Protein AF-A0A1G1YP03-F1 (afdb_monomer_lite)

Organism: NCBI:txid1797544

Foldseek 3Di:
DDFQEPPVVQFDPVLLVVQQVQQVPWPAPKKKWFADSGRPPVQPAIEMEGEDCDPPDDDDPDPSYDYDYDYPVCLQDLVVVQGNNGIDIPDDHDHDHHDDDVVNLVVLLVVQLCCLQPPDPPRPVSLLSNQQSLCCLQPVDRHHNVRSVVVSVVAPDVVSVLVVCLVRLLVSCLVHPDLVRLVVPLVVLLVVLVVVCVDVSSVSSNSSSVSNNVCSVVVPD

Structure (mmCIF, N/CA/C/O backbone):
data_AF-A0A1G1YP03-F1
#
_entry.id   AF-A0A1G1YP03-F1
#
loop_
_atom_site.group_PDB
_atom_site.id
_atom_site.type_symbol
_atom_site.label_atom_id
_atom_site.label_alt_id
_atom_site.label_comp_id
_atom_site.label_asym_id
_atom_site.label_entity_id
_atom_site.label_seq_id
_atom_site.pdbx_PDB_ins_code
_atom_site.Cartn_x
_atom_site.Cartn_y
_atom_site.Cartn_z
_atom_site.occupancy
_atom_site.B_iso_or_equiv
_atom_site.auth_seq_id
_atom_site.auth_comp_id
_atom_site.auth_asym_id
_atom_site.auth_atom_id
_atom_site.pdbx_PDB_model_num
ATOM 1 N N . MET A 1 1 ? -19.021 10.410 18.053 1.00 82.12 1 MET A N 1
ATOM 2 C CA . MET A 1 1 ? -18.384 9.436 17.144 1.00 82.12 1 MET A CA 1
ATOM 3 C C . MET A 1 1 ? -18.562 9.929 15.727 1.00 82.12 1 MET A C 1
ATOM 5 O O . MET A 1 1 ? -19.576 10.567 15.468 1.00 82.12 1 MET A O 1
ATOM 9 N N . ILE A 1 2 ? -17.629 9.642 14.825 1.00 85.12 2 ILE A N 1
ATOM 10 C CA . ILE A 1 2 ? -17.790 9.938 13.399 1.00 85.12 2 ILE A CA 1
ATOM 11 C C . ILE A 1 2 ? -17.532 8.665 12.610 1.00 85.12 2 ILE A C 1
ATOM 13 O O . ILE A 1 2 ? -16.485 8.039 12.766 1.00 85.12 2 ILE A O 1
ATOM 17 N N . ILE A 1 3 ? -18.490 8.284 11.771 1.00 83.69 3 ILE A N 1
ATOM 18 C CA . ILE A 1 3 ? -18.353 7.152 10.860 1.00 83.69 3 ILE A CA 1
ATOM 19 C C . ILE A 1 3 ? -17.982 7.722 9.496 1.00 83.69 3 ILE A C 1
ATOM 21 O O . ILE A 1 3 ? -18.801 8.340 8.820 1.00 83.69 3 ILE A O 1
ATOM 25 N N . TYR A 1 4 ? -16.729 7.523 9.108 1.00 78.56 4 TYR A N 1
ATOM 26 C CA . TYR A 1 4 ? -16.259 7.777 7.756 1.00 78.56 4 TYR A CA 1
ATOM 27 C C . TYR A 1 4 ? -16.412 6.466 7.006 1.00 78.56 4 TYR A C 1
ATOM 29 O O . TYR A 1 4 ? -15.546 5.612 7.132 1.00 78.56 4 TYR A O 1
ATOM 37 N N . ASN A 1 5 ? -17.538 6.226 6.335 1.00 75.19 5 ASN A N 1
ATOM 38 C CA . ASN A 1 5 ? -17.677 5.011 5.537 1.00 75.19 5 ASN A CA 1
ATOM 39 C C . ASN A 1 5 ? -18.659 5.196 4.366 1.00 75.19 5 ASN A C 1
ATOM 41 O O . ASN A 1 5 ? -19.864 5.307 4.611 1.00 75.19 5 ASN A O 1
ATOM 45 N N . PRO A 1 6 ? -18.196 5.155 3.103 1.00 70.19 6 PRO A N 1
ATOM 46 C CA . PRO A 1 6 ? -19.079 5.122 1.937 1.00 70.19 6 PRO A CA 1
ATOM 47 C C . PRO A 1 6 ? -19.900 3.820 1.838 1.00 70.19 6 PRO A C 1
ATOM 49 O O . PRO A 1 6 ? -20.872 3.757 1.092 1.00 70.19 6 PRO A O 1
ATOM 52 N N . HIS A 1 7 ? -19.544 2.788 2.605 1.00 77.50 7 HIS A N 1
ATOM 53 C CA . HIS A 1 7 ? -20.135 1.449 2.609 1.00 77.50 7 HIS A CA 1
ATOM 54 C C . HIS A 1 7 ? -20.839 1.109 3.934 1.00 77.50 7 HIS A C 1
ATOM 56 O O . HIS A 1 7 ? -20.774 -0.028 4.402 1.00 77.50 7 HIS A O 1
ATOM 62 N N . ASN A 1 8 ? -21.506 2.083 4.565 1.00 71.56 8 ASN A N 1
ATOM 63 C CA . ASN A 1 8 ? -22.096 1.930 5.904 1.00 71.56 8 ASN A CA 1
ATOM 64 C C . ASN A 1 8 ? -23.038 0.710 6.046 1.00 71.56 8 ASN A C 1
ATOM 66 O O . ASN A 1 8 ? -23.103 0.101 7.107 1.00 71.56 8 ASN A O 1
ATOM 70 N N . GLN A 1 9 ? -23.713 0.303 4.966 1.00 75.44 9 GLN A N 1
ATOM 71 C CA . GLN A 1 9 ? -24.607 -0.866 4.946 1.00 75.44 9 GLN A CA 1
ATOM 72 C C . GLN A 1 9 ? -23.891 -2.214 5.156 1.00 75.44 9 GLN A C 1
ATOM 74 O O . GLN A 1 9 ? -24.534 -3.196 5.503 1.00 75.44 9 GLN A O 1
ATOM 79 N N . ILE A 1 10 ? -22.573 -2.271 4.939 1.00 81.06 10 ILE A N 1
ATOM 80 C CA . ILE A 1 10 ? -21.764 -3.500 5.024 1.00 81.06 10 ILE A CA 1
ATOM 81 C C . ILE A 1 10 ? -21.131 -3.650 6.422 1.00 81.06 10 ILE A C 1
ATOM 83 O O . ILE A 1 10 ? -20.547 -4.683 6.744 1.00 81.06 10 ILE A O 1
ATOM 87 N N . LEU A 1 11 ? -21.228 -2.622 7.273 1.00 84.62 11 LEU A N 1
ATOM 88 C CA . LEU A 1 11 ? -20.686 -2.679 8.627 1.00 84.62 11 LEU A CA 1
ATOM 89 C C . LEU A 1 11 ? -21.514 -3.590 9.531 1.00 84.62 11 LEU A C 1
ATOM 91 O O . LEU A 1 11 ? -22.738 -3.474 9.606 1.00 84.62 11 LEU A O 1
ATOM 95 N N . ILE A 1 12 ? -20.814 -4.428 10.295 1.00 88.44 12 ILE A N 1
ATOM 96 C CA . ILE A 1 12 ? -21.420 -5.252 11.342 1.00 88.44 12 ILE A CA 1
ATOM 97 C C . ILE A 1 12 ? -21.824 -4.324 12.497 1.00 88.44 12 ILE A C 1
ATOM 99 O O . ILE A 1 12 ? -20.972 -3.688 13.123 1.00 88.44 12 ILE A O 1
ATOM 103 N N . GLN A 1 13 ? -23.122 -4.217 12.781 1.00 88.56 13 GLN A N 1
ATOM 104 C CA . GLN A 1 13 ? -23.670 -3.203 13.695 1.00 88.56 13 GLN A CA 1
ATOM 105 C C . GLN A 1 13 ? -23.143 -3.347 15.129 1.00 88.56 13 GLN A C 1
ATOM 107 O O . GLN A 1 13 ? -22.836 -2.359 15.799 1.00 88.56 13 GLN A O 1
ATOM 112 N N . GLU A 1 14 ? -22.951 -4.579 15.596 1.00 90.88 14 GLU A N 1
ATOM 113 C CA . GLU A 1 14 ? -22.358 -4.877 16.898 1.00 90.88 14 GLU A CA 1
ATOM 114 C C . GLU A 1 14 ? -20.909 -4.377 16.979 1.00 90.88 14 GLU A C 1
ATOM 116 O O . GLU A 1 14 ? -20.473 -3.89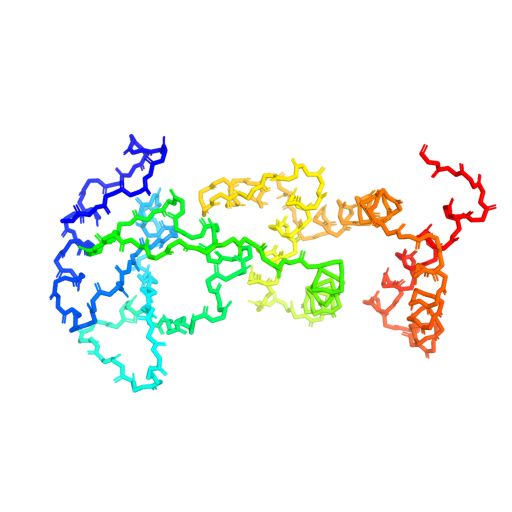5 18.028 1.00 90.88 14 GLU A O 1
ATOM 121 N N . ARG A 1 15 ? -20.163 -4.438 15.866 1.00 90.94 15 ARG A N 1
ATOM 122 C CA . ARG A 1 15 ? -18.774 -3.960 15.785 1.00 90.94 15 ARG A CA 1
ATOM 123 C C . ARG A 1 15 ? -18.686 -2.446 15.845 1.00 90.94 15 ARG A C 1
ATOM 125 O O . ARG A 1 15 ? -17.707 -1.943 16.389 1.00 90.94 15 ARG A O 1
ATOM 132 N N . ILE A 1 16 ? -19.706 -1.733 15.363 1.00 90.50 16 ILE A N 1
ATOM 133 C CA . ILE A 1 16 ? -19.792 -0.278 15.520 1.00 90.50 16 ILE A CA 1
ATOM 134 C C . ILE A 1 16 ? -19.811 0.050 17.010 1.00 90.50 16 ILE A C 1
ATOM 136 O O . ILE A 1 16 ? -18.876 0.679 17.492 1.00 90.50 16 ILE A O 1
ATOM 140 N N . LYS A 1 17 ? -20.780 -0.481 17.767 1.00 90.81 17 LYS A N 1
ATOM 141 C CA . LYS A 1 17 ? -20.892 -0.244 19.220 1.00 90.81 17 LYS A CA 1
ATOM 142 C C . LYS A 1 17 ? -19.622 -0.642 19.986 1.00 90.81 17 LYS A C 1
ATOM 144 O O . LYS A 1 17 ? -19.196 0.067 20.895 1.00 90.81 17 LYS A O 1
ATOM 149 N N . GLN A 1 18 ? -18.987 -1.754 19.605 1.00 92.12 18 GLN A N 1
ATOM 150 C CA . GLN A 1 18 ? -17.700 -2.166 20.182 1.00 92.12 18 GLN A CA 1
ATOM 151 C C . GLN A 1 18 ? -16.589 -1.149 19.891 1.00 92.12 18 GLN A C 1
ATOM 153 O O . GLN A 1 18 ? -15.863 -0.763 20.805 1.00 92.12 18 GLN A O 1
ATOM 158 N N . ALA A 1 19 ? -16.462 -0.696 18.641 1.00 92.69 19 ALA A N 1
ATOM 159 C CA . ALA A 1 19 ? -15.484 0.314 18.252 1.00 92.69 19 ALA A CA 1
ATOM 160 C C . ALA A 1 19 ? -15.707 1.627 19.010 1.00 92.69 19 ALA A C 1
ATOM 162 O O . ALA A 1 19 ? -14.751 2.224 19.498 1.00 92.69 19 ALA A O 1
ATOM 163 N N . GLU A 1 20 ? -16.966 2.037 19.171 1.00 92.06 20 GLU A N 1
ATOM 164 C CA . GLU A 1 20 ? -17.335 3.223 19.935 1.00 92.06 20 GLU A CA 1
ATOM 165 C C . GLU A 1 20 ? -16.835 3.160 21.381 1.00 92.06 20 GLU A C 1
ATOM 167 O O . GLU A 1 20 ? -16.171 4.087 21.853 1.00 92.06 20 GLU A O 1
ATOM 172 N N . HIS A 1 21 ? -17.098 2.042 22.058 1.00 91.81 21 HIS A N 1
ATOM 173 C CA . HIS A 1 21 ? -16.670 1.827 23.435 1.00 91.81 21 HIS A CA 1
ATOM 174 C C . HIS A 1 21 ? -15.140 1.814 23.571 1.00 91.81 21 HIS A C 1
ATOM 176 O O . HIS A 1 21 ? -14.585 2.467 24.454 1.00 91.81 21 HIS A O 1
ATOM 182 N N . ILE A 1 22 ? -14.439 1.125 22.666 1.00 92.31 22 ILE A N 1
ATOM 183 C CA . ILE A 1 22 ? -12.971 1.044 22.676 1.00 92.31 22 ILE A CA 1
ATOM 184 C C . ILE A 1 22 ? -12.343 2.427 22.452 1.00 92.31 22 ILE A C 1
ATOM 186 O O . ILE A 1 22 ? -11.415 2.815 23.161 1.00 92.31 22 ILE A O 1
ATOM 190 N N . LEU A 1 23 ? -12.855 3.209 21.498 1.00 93.69 23 LEU A N 1
ATOM 191 C CA . LEU A 1 23 ? -12.319 4.538 21.187 1.00 93.69 23 LEU A CA 1
ATOM 192 C C . LEU A 1 23 ? -12.488 5.532 22.344 1.00 93.69 23 LEU A C 1
ATOM 194 O O . LEU A 1 23 ? -11.650 6.421 22.518 1.00 93.69 23 LEU A O 1
ATOM 198 N N . GLN A 1 24 ? -13.533 5.381 23.160 1.00 91.69 24 GLN A N 1
ATOM 199 C CA . GLN A 1 24 ? -13.740 6.209 24.352 1.00 91.69 24 GLN A CA 1
ATOM 200 C C . GLN A 1 24 ? -12.680 5.966 25.435 1.00 91.69 24 GLN A C 1
ATOM 202 O O . GLN A 1 24 ? -12.310 6.913 26.127 1.00 91.69 24 GLN A O 1
ATOM 207 N N . GLN A 1 25 ? -12.137 4.748 25.536 1.00 90.31 25 GLN A N 1
ATOM 208 C CA . GLN A 1 25 ? -11.092 4.393 26.507 1.00 90.31 25 GLN A CA 1
ATOM 209 C C . GLN A 1 25 ? -9.720 4.997 26.164 1.00 90.31 25 GLN A C 1
ATOM 211 O O . GLN A 1 25 ? -8.827 5.053 27.008 1.00 90.31 25 GLN A O 1
ATOM 216 N N . ILE A 1 26 ? -9.527 5.458 24.926 1.00 90.75 26 ILE A N 1
ATOM 217 C CA . ILE A 1 26 ? -8.241 5.976 24.459 1.00 90.75 26 ILE A CA 1
ATOM 218 C C . ILE A 1 26 ? -8.105 7.454 24.835 1.00 90.75 26 ILE A C 1
ATOM 220 O O . ILE A 1 26 ? -8.929 8.259 24.397 1.00 90.75 26 ILE A O 1
ATOM 224 N N . PRO A 1 27 ? -7.044 7.873 25.549 1.00 89.44 27 PRO A N 1
ATOM 225 C CA . PRO A 1 27 ? -6.871 9.270 25.962 1.00 89.44 27 PRO A CA 1
ATOM 226 C C . PRO A 1 27 ? -6.522 10.213 24.798 1.00 89.44 27 PRO A C 1
ATOM 228 O O . PRO A 1 27 ? -6.620 11.431 24.928 1.00 89.44 27 PRO A O 1
ATOM 231 N N . ALA A 1 28 ? -6.132 9.678 23.639 1.00 91.25 28 ALA A N 1
ATOM 232 C CA . ALA A 1 28 ? -5.803 10.481 22.469 1.00 91.25 28 ALA A CA 1
ATOM 233 C C . ALA A 1 28 ? -7.031 11.198 21.880 1.00 91.25 28 ALA A C 1
ATOM 235 O O . ALA A 1 28 ? -8.156 10.685 21.879 1.00 91.25 28 ALA A O 1
ATOM 236 N N . LYS A 1 29 ? -6.792 12.401 21.338 1.00 91.19 29 LYS A N 1
ATOM 237 C CA . LYS A 1 29 ? -7.819 13.201 20.656 1.00 91.19 29 LYS A CA 1
ATOM 238 C C . LYS A 1 29 ? -8.217 12.581 19.319 1.00 91.19 29 LYS A C 1
ATOM 240 O O . LYS A 1 29 ? -9.404 12.491 19.022 1.00 91.19 29 LYS A O 1
ATOM 245 N N . TYR A 1 30 ? -7.231 12.185 18.521 1.00 94.38 30 TYR A N 1
ATOM 246 C CA . TYR A 1 30 ? -7.434 11.651 17.181 1.00 94.38 30 TYR A CA 1
ATOM 247 C C . TYR A 1 30 ? -7.057 10.173 17.169 1.00 94.38 30 TYR A C 1
ATOM 249 O O . TYR A 1 30 ? -5.879 9.819 17.137 1.00 94.38 30 TYR A O 1
ATOM 257 N N . CYS A 1 31 ? -8.070 9.319 17.218 1.00 95.25 31 CYS A N 1
ATOM 258 C CA . CYS A 1 31 ? -7.922 7.886 17.049 1.00 95.25 31 CYS A CA 1
ATOM 259 C C . CYS A 1 31 ? -9.112 7.317 16.280 1.00 95.25 31 CYS A C 1
ATOM 261 O O . CYS A 1 31 ? -10.214 7.882 16.304 1.00 95.25 31 CYS A O 1
ATOM 263 N N . PHE A 1 32 ? -8.869 6.222 15.571 1.00 96.19 32 PHE A N 1
ATOM 264 C CA . PHE A 1 32 ? -9.873 5.565 14.749 1.00 96.19 32 PHE A CA 1
ATOM 265 C C . PHE A 1 32 ? -9.583 4.071 14.590 1.00 96.19 32 PHE A C 1
ATOM 267 O O . PHE A 1 32 ? -8.443 3.627 14.728 1.00 96.19 32 PHE A O 1
ATOM 274 N N . ILE A 1 33 ? -10.636 3.311 14.297 1.00 94.62 33 ILE A N 1
ATOM 275 C CA . ILE A 1 33 ? -10.603 1.879 13.983 1.00 94.62 33 ILE A CA 1
ATOM 276 C C . ILE A 1 33 ? -10.982 1.701 12.518 1.00 94.62 33 ILE A C 1
ATOM 278 O O . ILE A 1 33 ? -11.921 2.331 12.030 1.00 94.62 33 ILE A O 1
ATOM 282 N N . THR A 1 34 ? -10.268 0.831 11.814 1.00 91.19 34 THR A N 1
ATOM 283 C CA . THR A 1 34 ? -10.506 0.505 10.401 1.00 91.19 34 THR A CA 1
ATOM 284 C C . THR A 1 34 ? -10.149 -0.960 10.135 1.00 91.19 34 THR A C 1
ATOM 286 O O . THR A 1 34 ? -9.775 -1.696 11.046 1.00 91.19 34 THR A O 1
ATOM 289 N N . GLY A 1 35 ? -10.255 -1.396 8.881 1.00 85.19 35 GLY A N 1
ATOM 290 C CA . GLY A 1 35 ? -9.857 -2.733 8.463 1.00 85.19 35 GLY A CA 1
ATOM 291 C C . GLY A 1 35 ? -10.934 -3.791 8.692 1.00 85.19 35 GLY A C 1
ATOM 292 O O . GLY A 1 35 ? -12.095 -3.489 8.970 1.00 85.19 35 GLY A O 1
ATOM 293 N N . SER A 1 36 ? -10.545 -5.054 8.496 1.00 85.56 36 SER A N 1
ATOM 294 C CA . SER A 1 36 ? -11.481 -6.180 8.353 1.00 85.56 36 SER A CA 1
ATOM 295 C C . SER A 1 36 ? -12.347 -6.462 9.569 1.00 85.56 36 SER A C 1
ATOM 297 O O . SER A 1 36 ? -13.433 -7.004 9.392 1.00 85.56 36 SER A O 1
ATOM 299 N N . PHE A 1 37 ? -11.935 -6.016 10.753 1.00 90.44 37 PHE A N 1
ATOM 300 C CA . PHE A 1 37 ? -12.755 -6.033 11.961 1.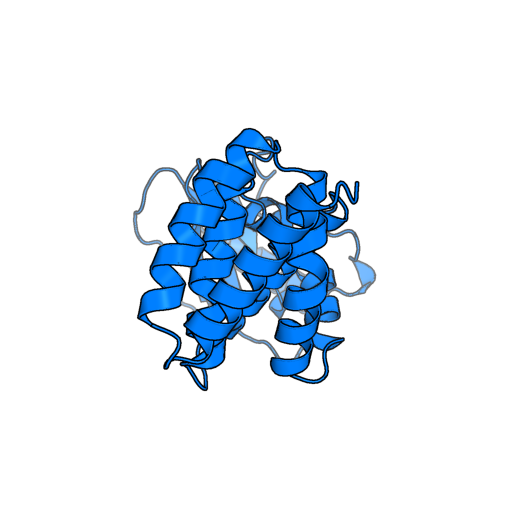00 90.44 37 PHE A CA 1
ATOM 301 C C . PHE A 1 37 ? -14.167 -5.466 11.752 1.00 90.44 37 PHE A C 1
ATOM 303 O O . PHE A 1 37 ? -15.139 -5.988 12.291 1.00 90.44 37 PHE A O 1
ATOM 310 N N . LEU A 1 38 ? -14.284 -4.400 10.957 1.00 88.94 38 LEU A N 1
ATOM 311 C CA . LEU A 1 38 ? -15.540 -3.679 10.773 1.00 88.94 38 LEU A CA 1
ATOM 312 C C . LEU A 1 38 ? -16.520 -4.378 9.813 1.00 88.94 38 LEU A C 1
ATOM 314 O O . LEU A 1 38 ? -17.721 -4.129 9.890 1.00 88.94 38 LEU A O 1
ATOM 318 N N . TYR A 1 39 ? -16.022 -5.230 8.910 1.00 87.12 39 TYR A N 1
ATOM 319 C CA . TYR A 1 39 ? -16.799 -5.765 7.780 1.00 87.12 39 TYR A CA 1
ATOM 320 C C . TYR A 1 39 ? -16.714 -7.290 7.600 1.00 87.12 39 TYR A C 1
ATOM 322 O O . TYR A 1 39 ? -17.340 -7.832 6.692 1.00 87.12 39 TYR A O 1
ATOM 330 N N . LYS A 1 40 ? -15.930 -8.015 8.410 1.00 86.12 40 LYS A N 1
ATOM 331 C CA . LYS A 1 40 ? -15.781 -9.476 8.301 1.00 86.12 40 LYS A CA 1
ATOM 332 C C . LYS A 1 40 ? -15.809 -10.157 9.663 1.00 86.12 40 LYS A C 1
ATOM 334 O O . LYS A 1 40 ? -14.879 -10.014 10.449 1.00 86.12 40 LYS A O 1
ATOM 339 N N . GLU A 1 41 ? -16.785 -11.041 9.850 1.00 85.81 41 GLU A N 1
ATOM 340 C CA . GLU A 1 41 ? -16.988 -11.800 11.095 1.00 85.81 41 GLU A CA 1
ATOM 341 C C . GLU A 1 41 ? -15.768 -12.609 11.552 1.00 85.81 41 GLU A C 1
ATOM 343 O O . GLU A 1 41 ? -15.487 -12.728 12.747 1.00 85.81 41 GLU A O 1
ATOM 348 N N . LYS A 1 42 ? -15.005 -13.152 10.594 1.00 89.00 42 LYS A N 1
ATOM 349 C CA . LYS A 1 42 ? -13.848 -14.002 10.896 1.00 89.00 42 LYS A CA 1
ATOM 350 C C . LYS A 1 42 ? -12.678 -13.253 11.544 1.00 89.00 42 LYS A C 1
ATOM 352 O O . LYS A 1 42 ? -11.876 -13.887 12.223 1.00 89.00 42 LYS A O 1
ATOM 357 N N . TYR A 1 43 ? -12.560 -11.939 11.338 1.00 85.19 43 TYR A N 1
ATOM 358 C CA . TYR A 1 43 ? -11.454 -11.150 11.881 1.00 85.19 43 TYR A CA 1
ATOM 359 C C . TYR A 1 43 ? -11.861 -10.536 13.217 1.00 85.19 43 TYR A C 1
ATOM 361 O O . TYR A 1 43 ? -12.802 -9.749 13.301 1.00 85.19 43 TYR A O 1
ATOM 369 N N . LYS A 1 44 ? -11.155 -10.931 14.277 1.00 87.38 44 LYS A N 1
ATOM 370 C CA . LYS A 1 44 ? -11.437 -10.493 15.651 1.00 87.38 44 LYS A CA 1
ATOM 371 C C . LYS A 1 44 ? -10.414 -9.492 16.183 1.00 87.38 44 LYS A C 1
ATOM 373 O O . LYS A 1 44 ? -10.708 -8.866 17.200 1.00 87.38 44 LYS A O 1
ATOM 378 N N . ASP A 1 45 ? -9.269 -9.368 15.518 1.00 89.75 45 ASP A N 1
ATOM 379 C CA . ASP A 1 45 ? -8.230 -8.397 15.849 1.00 89.75 45 ASP A CA 1
ATOM 380 C C . ASP A 1 45 ? -8.691 -6.989 15.479 1.00 89.75 45 ASP A C 1
ATOM 382 O O . ASP A 1 45 ? -9.406 -6.797 14.495 1.00 89.75 45 ASP A O 1
ATOM 386 N N . ILE A 1 46 ? -8.313 -6.015 16.299 1.00 91.38 46 ILE A N 1
ATOM 387 C CA . ILE A 1 46 ? -8.781 -4.635 16.238 1.00 91.38 46 ILE A CA 1
ATOM 388 C C . ILE A 1 46 ? -7.568 -3.739 16.046 1.00 91.38 46 ILE A C 1
ATOM 390 O O . ILE A 1 46 ? -6.813 -3.497 16.987 1.00 91.38 46 ILE A O 1
ATOM 394 N N . ASP A 1 47 ? -7.410 -3.218 14.836 1.00 91.75 47 A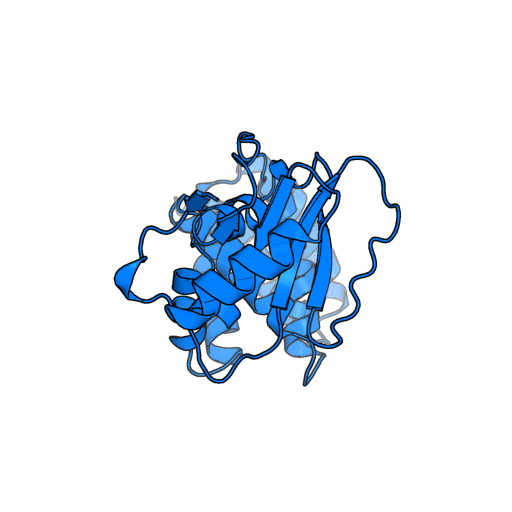SP A N 1
ATOM 395 C CA . ASP A 1 47 ? -6.354 -2.261 14.535 1.00 91.75 47 ASP A CA 1
ATOM 396 C C . ASP A 1 47 ? -6.831 -0.843 14.860 1.00 91.75 47 ASP A C 1
ATOM 398 O O . ASP A 1 47 ? -7.774 -0.313 14.259 1.00 91.75 47 ASP A O 1
ATOM 402 N N . ILE A 1 48 ? -6.165 -0.229 15.831 1.00 94.25 48 ILE A N 1
ATOM 403 C CA . ILE A 1 48 ? -6.409 1.135 16.279 1.00 94.25 48 ILE A CA 1
ATOM 404 C C . ILE A 1 48 ? -5.268 2.014 15.801 1.00 94.25 48 ILE A C 1
ATOM 406 O O . ILE A 1 48 ? -4.101 1.769 16.101 1.00 94.25 48 ILE A O 1
ATOM 410 N N . PHE A 1 49 ? -5.618 3.100 15.130 1.00 95.25 49 PHE A N 1
ATOM 411 C CA . PHE A 1 49 ? -4.667 4.100 14.678 1.00 95.25 49 PHE A CA 1
ATOM 412 C C . PHE A 1 49 ? -4.803 5.352 15.531 1.00 95.25 49 PHE A C 1
ATOM 414 O O . PHE A 1 49 ? -5.906 5.869 15.717 1.00 95.25 49 PHE A O 1
ATOM 421 N N . ILE A 1 50 ? -3.683 5.838 16.060 1.00 95.19 50 ILE A N 1
ATOM 422 C CA . ILE A 1 50 ? -3.627 7.015 16.928 1.00 95.19 50 ILE A CA 1
ATOM 423 C C . ILE A 1 50 ? -2.718 8.054 16.289 1.00 95.19 50 ILE A C 1
ATOM 425 O O . ILE A 1 50 ? -1.539 7.796 16.085 1.00 95.19 50 ILE A O 1
ATOM 429 N N . ILE A 1 51 ? -3.247 9.245 16.019 1.00 94.69 51 ILE A N 1
ATOM 430 C CA . ILE A 1 51 ? -2.466 10.340 15.438 1.00 94.69 51 ILE A CA 1
ATOM 431 C C . ILE A 1 51 ? -1.880 11.169 16.575 1.00 94.69 51 ILE A C 1
ATOM 433 O O . ILE A 1 51 ? -2.609 11.816 17.336 1.00 94.69 51 ILE A O 1
ATOM 437 N N . SER A 1 52 ? -0.557 11.150 16.702 1.00 91.94 52 SER A N 1
ATOM 438 C CA . SER A 1 52 ? 0.143 11.758 17.831 1.00 91.94 52 SER A CA 1
ATOM 439 C C . SER A 1 52 ? 1.540 12.236 17.438 1.00 91.94 52 SER A C 1
ATOM 441 O O . SER A 1 52 ? 2.229 11.616 16.639 1.00 91.94 52 SER A O 1
ATOM 443 N N . ARG A 1 53 ? 1.994 13.343 18.047 1.00 86.94 53 ARG A N 1
ATOM 444 C CA . ARG A 1 53 ? 3.412 13.758 17.981 1.00 86.94 53 ARG A CA 1
ATOM 445 C C . ARG A 1 53 ? 4.289 12.940 18.923 1.00 86.94 53 ARG A C 1
ATOM 447 O O . ARG A 1 53 ? 5.492 12.836 18.722 1.00 86.94 53 ARG A O 1
ATOM 454 N N . THR A 1 54 ? 3.693 12.421 19.992 1.00 83.94 54 THR A N 1
ATOM 455 C CA . THR A 1 54 ? 4.392 11.642 21.012 1.00 83.94 54 THR A CA 1
ATOM 456 C C . THR A 1 54 ? 4.374 10.174 20.612 1.00 83.94 54 THR A C 1
ATOM 458 O O . THR A 1 54 ? 3.323 9.664 20.220 1.00 83.94 54 THR A O 1
ATOM 461 N N . LYS A 1 55 ? 5.509 9.499 20.793 1.00 79.62 55 LYS A N 1
ATOM 462 C CA . LYS A 1 55 ? 5.633 8.042 20.665 1.00 79.62 55 LYS A CA 1
ATOM 463 C C . LYS A 1 55 ? 5.396 7.317 21.995 1.00 79.62 55 LYS A C 1
ATOM 465 O O . LYS A 1 55 ? 5.849 6.191 22.158 1.00 79.62 55 LYS A O 1
ATOM 470 N N . LYS A 1 56 ? 4.749 7.971 22.975 1.00 82.88 56 LYS A N 1
ATOM 471 C CA . LYS A 1 56 ? 4.414 7.312 24.242 1.00 82.88 56 LYS A CA 1
ATOM 472 C C . LYS A 1 56 ? 3.502 6.128 23.951 1.00 82.88 56 LYS A C 1
ATOM 474 O O . LYS A 1 56 ? 2.494 6.279 23.262 1.00 82.88 56 LYS A O 1
ATOM 479 N N . GLU A 1 57 ? 3.875 4.974 24.486 1.00 81.81 57 GLU A N 1
ATOM 480 C CA . GLU A 1 57 ? 3.092 3.754 24.367 1.00 81.81 57 GLU A CA 1
ATOM 481 C C . GLU A 1 57 ? 1.731 3.953 25.049 1.00 81.81 57 GLU A C 1
ATOM 483 O O . GLU A 1 57 ? 1.651 4.408 26.192 1.00 81.81 57 GLU A O 1
ATOM 488 N N . ILE A 1 58 ? 0.655 3.638 24.332 1.00 85.56 58 ILE A N 1
ATOM 489 C CA . ILE A 1 58 ? -0.705 3.629 24.868 1.00 85.56 58 ILE A CA 1
ATOM 490 C C . ILE A 1 58 ? -1.078 2.164 25.035 1.00 85.56 58 ILE A C 1
ATOM 492 O O . ILE A 1 58 ? -1.026 1.410 24.069 1.00 85.56 58 ILE A O 1
ATOM 496 N N . LYS A 1 59 ? -1.439 1.763 26.254 1.00 79.94 59 LYS A N 1
ATOM 497 C CA . LYS A 1 59 ? -1.854 0.391 26.561 1.00 79.94 59 LYS A CA 1
ATOM 498 C C . LYS A 1 59 ? -3.358 0.340 26.778 1.00 79.94 59 LYS A C 1
ATOM 500 O O . LYS A 1 59 ? -3.921 1.201 27.449 1.00 79.94 59 LYS A O 1
ATOM 505 N N . ILE A 1 60 ? -3.989 -0.681 26.211 1.00 83.44 60 ILE A N 1
ATOM 506 C CA . ILE A 1 60 ? -5.394 -1.021 26.434 1.00 83.44 60 ILE A CA 1
ATOM 507 C C . ILE A 1 60 ? -5.417 -2.459 26.936 1.00 83.44 60 ILE A C 1
ATOM 509 O O . ILE A 1 60 ? -4.738 -3.318 26.376 1.00 83.44 60 ILE A O 1
ATOM 513 N N . ASN A 1 61 ? -6.212 -2.733 27.969 1.00 81.00 61 ASN A N 1
ATOM 514 C CA . ASN A 1 61 ? -6.395 -4.084 28.502 1.00 81.00 61 ASN A CA 1
ATOM 515 C C . ASN A 1 61 ? -7.322 -4.913 27.596 1.00 81.00 61 ASN A C 1
ATOM 517 O O . ASN A 1 61 ? -8.398 -5.342 28.003 1.00 81.00 61 ASN A O 1
ATOM 521 N N . ASN A 1 62 ? -6.919 -5.114 26.340 1.00 84.31 62 ASN A N 1
ATOM 522 C CA . ASN A 1 62 ? -7.594 -5.991 25.393 1.00 84.31 62 ASN A CA 1
ATOM 523 C C . ASN A 1 62 ? -6.552 -6.664 24.481 1.00 84.31 62 ASN A C 1
ATOM 525 O O . ASN A 1 62 ? -5.954 -5.980 23.652 1.00 84.31 62 ASN A O 1
ATOM 529 N N . PRO A 1 63 ? -6.349 -7.991 24.580 1.00 84.50 63 PRO A N 1
ATOM 530 C CA . PRO A 1 63 ? -5.300 -8.692 23.835 1.00 84.50 63 PRO A CA 1
ATOM 531 C C . PRO A 1 63 ? -5.542 -8.744 22.321 1.00 84.50 63 PRO A C 1
ATOM 533 O O . PRO A 1 63 ? -4.639 -9.100 21.576 1.00 84.50 63 PRO A O 1
ATOM 536 N N . LYS A 1 64 ? -6.752 -8.412 21.857 1.00 88.56 64 LYS A N 1
ATOM 537 C CA . LYS A 1 64 ? -7.087 -8.359 20.426 1.00 88.56 64 LYS A CA 1
ATOM 538 C C . LYS A 1 64 ? -6.787 -7.000 19.802 1.00 88.56 64 LYS A C 1
ATOM 540 O O . LYS A 1 64 ? -6.993 -6.830 18.608 1.00 88.56 64 LYS A O 1
ATOM 545 N N . VAL A 1 65 ? -6.396 -6.0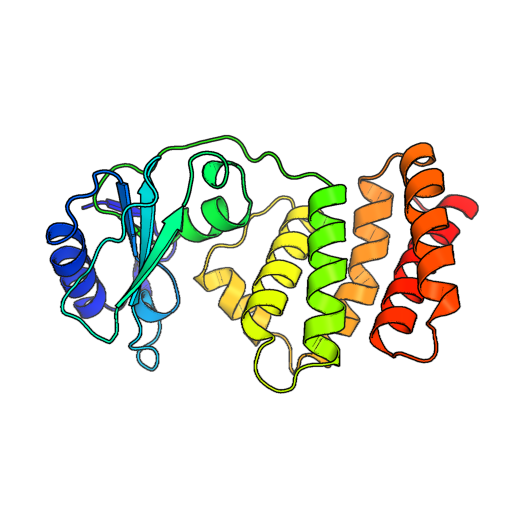12 20.604 1.00 90.44 65 VAL A N 1
ATOM 546 C CA . VAL A 1 65 ? -6.184 -4.644 20.142 1.00 90.44 65 VAL A CA 1
ATOM 547 C C . VAL A 1 65 ? -4.717 -4.431 19.792 1.00 90.44 65 VAL A C 1
ATOM 549 O O . VAL A 1 65 ? -3.847 -4.531 20.654 1.00 90.44 65 VAL A O 1
ATOM 552 N N . ASN A 1 66 ? -4.470 -4.044 18.544 1.00 91.00 66 ASN A N 1
ATOM 553 C CA . ASN A 1 66 ? -3.170 -3.592 18.069 1.00 91.00 66 ASN A CA 1
ATOM 554 C C . ASN A 1 66 ? -3.208 -2.075 17.894 1.00 91.00 66 ASN A C 1
ATOM 556 O O . ASN A 1 66 ? -4.087 -1.543 17.217 1.00 91.00 66 ASN A O 1
ATOM 560 N N . ILE A 1 67 ? -2.254 -1.365 18.493 1.00 91.31 67 ILE A N 1
ATOM 561 C CA . ILE A 1 67 ? -2.180 0.095 18.403 1.00 91.31 67 ILE A CA 1
ATOM 562 C C . ILE A 1 67 ? -1.029 0.483 17.485 1.00 91.31 67 ILE A C 1
ATOM 564 O O . ILE A 1 67 ? 0.128 0.173 17.748 1.00 91.31 67 ILE A O 1
ATOM 568 N N . THR A 1 68 ? -1.356 1.221 16.430 1.00 92.81 68 THR A N 1
ATOM 569 C CA . THR A 1 68 ? -0.389 1.870 15.547 1.00 92.81 68 THR A CA 1
ATOM 570 C C . THR A 1 68 ? -0.427 3.373 15.788 1.00 92.81 68 THR A C 1
ATOM 572 O O . THR A 1 68 ? -1.470 4.014 15.647 1.00 92.81 68 THR A O 1
ATOM 575 N N . ILE A 1 69 ? 0.716 3.955 16.148 1.00 93.56 69 ILE A N 1
ATOM 576 C CA . ILE A 1 69 ? 0.855 5.409 16.267 1.00 93.56 69 ILE A CA 1
ATOM 577 C C . ILE A 1 69 ? 1.273 5.956 14.904 1.00 93.56 69 ILE A C 1
ATOM 579 O O . ILE A 1 69 ? 2.319 5.575 14.388 1.00 93.56 69 ILE A O 1
ATOM 583 N N . LEU A 1 70 ? 0.452 6.845 14.351 1.00 93.69 70 LEU A N 1
ATOM 584 C CA . LEU A 1 70 ? 0.749 7.610 13.147 1.00 93.69 70 LEU A CA 1
ATOM 585 C C . LEU A 1 70 ? 1.311 8.969 13.549 1.00 93.69 70 LEU A C 1
ATOM 587 O O . LEU A 1 70 ? 0.713 9.692 14.360 1.00 93.69 70 LEU A O 1
ATOM 591 N N . ASP A 1 71 ? 2.450 9.320 12.972 1.00 91.94 71 ASP A N 1
ATOM 592 C CA . ASP A 1 71 ? 3.000 10.655 13.108 1.00 91.94 71 ASP A CA 1
ATOM 593 C C . ASP A 1 71 ? 2.278 11.651 12.176 1.00 91.94 71 ASP A C 1
ATOM 595 O O . ASP A 1 71 ? 1.357 11.325 11.423 1.00 91.94 71 ASP A O 1
ATOM 599 N N . PHE A 1 72 ? 2.641 12.930 12.266 1.00 89.12 72 PHE A N 1
ATOM 600 C CA . PHE A 1 72 ? 2.008 13.958 11.436 1.00 89.12 72 PHE A CA 1
ATOM 601 C C . PHE A 1 72 ? 2.461 13.924 9.970 1.00 89.12 72 PHE A C 1
ATOM 603 O O . PHE A 1 72 ? 1.763 14.483 9.122 1.00 89.12 72 PHE A O 1
ATOM 610 N N . ASN A 1 73 ? 3.600 13.300 9.672 1.00 90.31 73 ASN A N 1
ATOM 611 C CA . ASN A 1 73 ? 4.084 13.115 8.309 1.00 90.31 73 ASN A CA 1
ATOM 612 C C . ASN A 1 73 ? 3.328 11.974 7.618 1.00 90.31 73 ASN A C 1
ATOM 614 O O . ASN A 1 73 ? 3.017 12.097 6.434 1.00 90.31 73 ASN A O 1
ATOM 618 N N . ASP A 1 74 ? 2.921 10.942 8.362 1.00 92.88 74 ASP A N 1
ATOM 619 C CA . ASP A 1 74 ? 2.093 9.836 7.871 1.00 92.88 74 ASP A CA 1
ATOM 620 C C . ASP A 1 74 ? 0.756 10.316 7.302 1.00 92.88 74 ASP A C 1
ATOM 622 O O . ASP A 1 74 ? 0.193 9.676 6.412 1.00 92.88 74 ASP A O 1
ATOM 626 N N . LEU A 1 75 ? 0.265 11.480 7.740 1.00 94.88 75 LEU A N 1
ATOM 627 C CA . LEU A 1 75 ? -0.953 12.098 7.209 1.00 94.88 75 LEU A CA 1
ATOM 628 C C . LEU A 1 75 ? -0.850 12.451 5.719 1.00 94.88 75 LEU A C 1
ATOM 630 O O . LEU A 1 75 ? -1.872 12.649 5.074 1.00 94.88 75 LEU A O 1
ATOM 634 N N . HIS A 1 76 ? 0.362 12.540 5.170 1.00 95.19 76 HIS A N 1
ATOM 635 C CA . HIS A 1 76 ? 0.599 12.765 3.746 1.00 95.19 76 HIS A CA 1
ATOM 636 C C . HIS A 1 76 ? 0.649 11.464 2.918 1.00 95.19 76 HIS A C 1
ATOM 638 O O . HIS A 1 76 ? 0.764 11.533 1.689 1.00 95.19 76 HIS A O 1
ATOM 644 N N . SER A 1 77 ? 0.582 10.292 3.561 1.00 95.25 77 SER A N 1
ATOM 645 C CA . SER A 1 77 ? 0.749 8.980 2.923 1.00 95.25 77 SER A CA 1
ATOM 646 C C . SER A 1 77 ? -0.542 8.450 2.289 1.00 95.25 77 SER A C 1
ATOM 648 O O . SER A 1 77 ? -1.641 8.647 2.806 1.00 95.25 77 SER A O 1
ATOM 650 N N . ILE A 1 78 ? -0.422 7.670 1.207 1.00 96.19 78 ILE A N 1
ATOM 651 C CA . ILE A 1 78 ? -1.578 6.960 0.621 1.00 96.19 78 ILE A CA 1
ATOM 652 C C . ILE A 1 78 ? -2.212 6.012 1.647 1.00 96.19 78 ILE A C 1
ATOM 654 O O . ILE A 1 78 ? -3.429 5.843 1.660 1.00 96.19 78 ILE A O 1
ATOM 658 N N . PHE A 1 79 ? -1.403 5.424 2.532 1.00 94.19 79 PHE A N 1
ATOM 659 C CA . PHE A 1 79 ? -1.881 4.532 3.581 1.00 94.19 79 PHE A CA 1
ATOM 660 C C . PHE A 1 79 ? -2.869 5.232 4.518 1.00 94.19 79 PHE A C 1
ATOM 662 O O . PHE A 1 79 ? -3.995 4.764 4.663 1.00 94.19 79 PHE A O 1
ATOM 669 N N . TYR A 1 80 ? -2.514 6.393 5.077 1.00 95.06 80 TYR A N 1
ATOM 670 C CA . TYR A 1 80 ? -3.430 7.149 5.934 1.00 95.06 80 TYR A CA 1
ATOM 671 C C . TYR A 1 80 ? -4.723 7.529 5.200 1.00 95.06 80 TYR A C 1
ATOM 673 O O . TYR A 1 80 ? -5.825 7.339 5.720 1.00 95.06 80 TYR A O 1
ATOM 681 N N . HIS A 1 81 ? -4.600 8.015 3.965 1.00 95.31 81 HIS A N 1
ATOM 682 C CA . HIS A 1 81 ? -5.752 8.362 3.135 1.00 95.31 81 HIS A CA 1
ATOM 683 C C . HIS A 1 81 ? -6.641 7.155 2.795 1.00 95.31 81 HIS A C 1
ATOM 685 O O . HIS A 1 81 ? -7.845 7.317 2.634 1.00 95.31 81 HIS A O 1
ATOM 691 N N . SER A 1 82 ? -6.081 5.949 2.696 1.00 94.81 82 SER A N 1
ATOM 692 C CA . SER A 1 82 ? -6.848 4.712 2.519 1.00 94.81 82 SER A CA 1
ATOM 693 C C . SER A 1 82 ? -7.629 4.366 3.784 1.00 94.81 82 SER A C 1
ATOM 695 O O . SER A 1 82 ? -8.835 4.118 3.740 1.00 94.81 82 SER A O 1
ATOM 697 N N . LEU A 1 83 ? -6.952 4.391 4.932 1.00 93.25 83 LEU A N 1
ATOM 698 C CA . LEU A 1 83 ? -7.537 3.996 6.207 1.00 93.25 83 LEU A CA 1
ATOM 699 C C . LEU A 1 83 ? -8.651 4.946 6.670 1.00 93.25 83 LEU A C 1
ATOM 701 O O . LEU A 1 83 ? -9.686 4.495 7.154 1.00 93.25 83 LEU A O 1
ATOM 705 N N . SER A 1 84 ? -8.451 6.251 6.491 1.00 93.62 84 SER A N 1
ATOM 706 C CA . SER A 1 84 ? -9.380 7.306 6.927 1.00 93.62 84 SER A CA 1
ATOM 707 C C . SER A 1 84 ? -10.662 7.414 6.092 1.00 93.62 84 SER A C 1
ATOM 709 O O . SER A 1 84 ? -11.603 8.080 6.520 1.00 93.62 84 SER A O 1
ATOM 711 N N . LYS A 1 85 ? -10.732 6.757 4.926 1.00 91.62 85 LYS A N 1
ATOM 712 C CA . LYS A 1 85 ? -11.946 6.713 4.089 1.00 91.62 85 LYS A CA 1
ATOM 713 C C . LYS A 1 85 ? -13.040 5.805 4.647 1.00 91.62 85 LYS A C 1
ATOM 715 O O . LYS A 1 85 ? -14.214 6.112 4.469 1.00 91.62 85 LYS A O 1
ATOM 720 N N . SER A 1 86 ? -12.634 4.713 5.295 1.00 89.94 86 SER A N 1
ATOM 721 C CA . SER A 1 86 ? -13.518 3.660 5.806 1.00 89.94 86 SER A CA 1
ATOM 722 C C . SER A 1 86 ? -13.099 3.284 7.225 1.00 89.94 86 SER A C 1
ATOM 724 O O . SER A 1 86 ? -12.382 2.304 7.442 1.00 89.94 86 SER A O 1
ATOM 726 N N . CYS A 1 87 ? -13.500 4.108 8.194 1.00 93.38 87 CYS A N 1
ATOM 727 C CA . CYS A 1 87 ? -13.170 3.979 9.608 1.00 93.38 87 CYS A CA 1
ATOM 728 C C . CYS A 1 87 ? -14.261 4.531 10.540 1.00 93.38 87 CYS A C 1
ATOM 730 O O . CYS A 1 87 ? -15.073 5.379 10.166 1.00 93.38 87 CYS A O 1
ATOM 732 N N . ILE A 1 88 ? -14.211 4.098 11.798 1.00 94.25 88 ILE A N 1
ATOM 733 C CA . ILE A 1 88 ? -14.946 4.710 12.907 1.00 94.25 88 ILE A CA 1
ATOM 734 C C . ILE A 1 88 ? -13.942 5.523 13.711 1.00 94.25 88 ILE A C 1
ATOM 736 O O . ILE A 1 88 ? -12.949 4.981 14.194 1.00 94.25 88 ILE A O 1
ATOM 740 N N . ALA A 1 89 ? -14.183 6.822 13.837 1.00 95.69 89 ALA A N 1
ATOM 741 C CA . ALA A 1 89 ? -13.274 7.759 14.472 1.00 95.69 89 ALA A CA 1
ATOM 742 C C . ALA A 1 89 ? -13.892 8.397 15.716 1.00 95.69 89 ALA A C 1
ATOM 744 O O . ALA A 1 89 ? -15.084 8.717 15.770 1.00 95.69 89 ALA A O 1
ATOM 745 N N . LYS A 1 90 ? -13.038 8.654 16.710 1.00 95.06 90 LYS A N 1
ATOM 746 C CA . LYS A 1 90 ? -13.428 9.361 17.932 1.00 95.06 90 LYS A CA 1
ATOM 747 C C . LYS A 1 90 ? -13.820 10.814 17.649 1.00 95.06 90 LYS A C 1
ATOM 749 O O . LYS A 1 90 ? -14.806 11.302 18.192 1.00 95.06 90 LYS A O 1
ATOM 754 N N . ASN A 1 91 ? -13.052 11.482 16.790 1.00 94.06 91 ASN A N 1
ATOM 755 C CA . ASN A 1 91 ? -13.180 12.894 16.424 1.00 94.06 91 ASN A CA 1
ATOM 756 C C . ASN A 1 91 ? -12.935 13.092 14.926 1.00 94.06 91 ASN A C 1
ATOM 758 O O . ASN A 1 91 ? -12.501 12.165 14.241 1.00 94.06 91 ASN A O 1
ATOM 762 N N . ILE A 1 92 ? -13.153 14.324 14.445 1.00 94.12 92 ILE A N 1
ATOM 763 C CA . ILE A 1 92 ? -12.816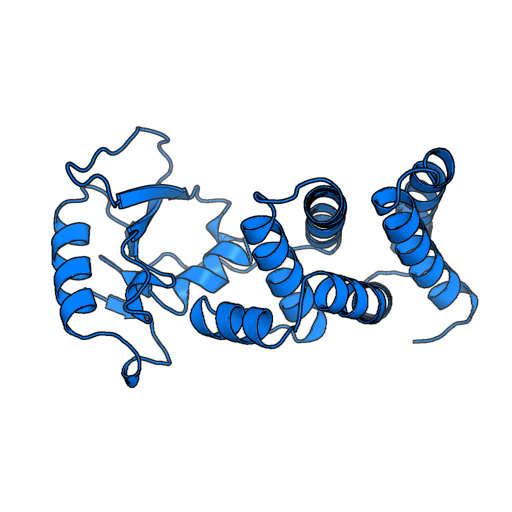 14.698 13.070 1.00 94.12 92 ILE A CA 1
ATOM 764 C C . ILE A 1 92 ? -11.331 14.437 12.827 1.00 94.12 92 ILE A C 1
ATOM 766 O O . ILE A 1 92 ? -10.480 14.984 13.534 1.00 94.12 92 ILE A O 1
ATOM 770 N N . LEU A 1 93 ? -11.031 13.589 11.843 1.00 94.81 93 LEU A N 1
ATOM 771 C CA . LEU A 1 93 ? -9.658 13.241 11.503 1.00 94.81 93 LEU A CA 1
ATOM 772 C C . LEU A 1 93 ? -8.966 14.405 10.775 1.00 94.81 93 LEU A C 1
ATOM 774 O O . LEU A 1 93 ? -9.586 15.050 9.922 1.00 94.81 93 LEU A O 1
ATOM 778 N N . PRO A 1 94 ? -7.689 14.694 11.084 1.00 93.94 94 PRO A N 1
ATOM 779 C CA . PRO A 1 94 ? -6.953 15.756 10.417 1.00 93.94 94 PRO A CA 1
ATOM 780 C C . PRO A 1 94 ? -6.770 15.434 8.932 1.00 93.94 94 PRO A C 1
ATOM 782 O O . PRO A 1 94 ? -6.386 14.328 8.560 1.00 93.94 94 PRO A O 1
ATOM 785 N N . GLN A 1 95 ? -7.007 16.428 8.084 1.00 92.31 95 GLN A N 1
ATOM 786 C CA . GLN A 1 95 ? -6.838 16.304 6.641 1.00 92.31 95 GLN A CA 1
ATOM 787 C C . GLN A 1 95 ? -5.530 16.970 6.218 1.00 92.31 95 GLN A C 1
ATOM 789 O O . GLN A 1 95 ? -5.233 18.107 6.600 1.00 92.31 95 GLN A O 1
ATOM 794 N N . LYS A 1 96 ? -4.731 16.254 5.431 1.00 94.44 96 LYS A N 1
ATOM 795 C CA . LYS A 1 96 ? -3.519 16.760 4.788 1.00 94.44 96 LYS A CA 1
ATOM 796 C C . LYS A 1 96 ? -3.556 16.367 3.312 1.00 94.44 96 LYS A C 1
ATOM 798 O O . LYS A 1 96 ? -4.177 15.370 2.977 1.00 94.44 96 LYS A O 1
ATOM 803 N N . PRO A 1 97 ? -2.950 17.151 2.410 1.00 95.31 97 PRO A N 1
ATOM 804 C CA . PRO A 1 97 ? -2.848 16.745 1.014 1.00 95.31 97 PRO A CA 1
ATOM 805 C C . PRO A 1 97 ? -1.883 15.564 0.883 1.00 95.31 97 PRO A C 1
ATOM 807 O O . PRO A 1 97 ? -0.858 15.538 1.565 1.00 95.31 97 PRO A O 1
ATOM 810 N N . LEU A 1 98 ? -2.162 14.638 -0.032 1.00 95.44 98 LEU A N 1
ATOM 811 C CA . LEU A 1 98 ? -1.220 13.576 -0.384 1.00 95.44 98 LEU A CA 1
ATOM 812 C C . LEU A 1 98 ? 0.099 14.178 -0.881 1.00 95.44 98 LEU A C 1
ATOM 814 O O . LEU A 1 98 ? 0.099 15.070 -1.730 1.00 95.44 98 LEU A O 1
ATOM 818 N N . LYS A 1 99 ? 1.224 13.661 -0.383 1.00 94.50 99 LYS A N 1
ATOM 819 C CA . LYS A 1 99 ? 2.567 13.990 -0.881 1.00 94.50 99 LYS A CA 1
ATOM 820 C C . LYS A 1 99 ? 3.326 12.703 -1.167 1.00 94.50 99 LYS A C 1
ATOM 822 O O . LYS A 1 99 ? 4.256 12.358 -0.452 1.00 94.50 99 LYS A O 1
ATOM 827 N N . VAL A 1 100 ? 2.885 11.983 -2.196 1.00 93.50 100 VAL A N 1
ATOM 828 C CA . VAL A 1 100 ? 3.525 10.735 -2.624 1.00 93.50 100 VAL A CA 1
ATOM 829 C C . VAL A 1 100 ? 4.088 10.889 -4.027 1.00 93.50 100 VAL A C 1
ATOM 831 O O . VAL A 1 100 ? 3.415 11.372 -4.939 1.00 93.50 100 VAL A O 1
ATOM 834 N N . THR A 1 101 ? 5.338 10.477 -4.182 1.00 93.12 101 THR A N 1
ATOM 835 C CA . THR A 1 101 ? 6.140 10.589 -5.396 1.00 93.12 101 THR A CA 1
ATOM 836 C C . THR A 1 101 ? 6.356 9.224 -6.049 1.00 93.12 101 THR A C 1
ATOM 838 O O . THR A 1 101 ? 6.100 8.173 -5.460 1.00 93.12 101 THR A O 1
ATOM 841 N N . LEU A 1 102 ? 6.860 9.223 -7.286 1.00 92.12 102 LEU A N 1
ATOM 842 C CA . LEU A 1 102 ? 7.265 7.980 -7.950 1.00 92.12 102 LEU A CA 1
ATOM 843 C C . LEU A 1 102 ? 8.425 7.277 -7.238 1.00 92.12 102 LEU A C 1
ATOM 845 O O . LEU A 1 102 ? 8.514 6.057 -7.318 1.00 92.12 102 LEU A O 1
ATOM 849 N N . ALA A 1 103 ? 9.284 8.022 -6.537 1.00 91.88 103 ALA A N 1
ATOM 850 C CA . ALA A 1 103 ? 10.359 7.433 -5.747 1.00 91.88 103 ALA A CA 1
ATOM 851 C C . ALA A 1 103 ? 9.794 6.635 -4.564 1.00 91.88 103 ALA A C 1
ATOM 853 O O . ALA A 1 103 ? 10.219 5.505 -4.342 1.00 91.88 103 ALA A O 1
ATOM 854 N N . ASP A 1 104 ? 8.776 7.169 -3.879 1.00 93.81 104 ASP A N 1
ATOM 855 C CA . ASP A 1 104 ? 8.076 6.456 -2.801 1.00 93.81 104 ASP A CA 1
ATOM 856 C C . ASP A 1 104 ? 7.397 5.187 -3.329 1.00 93.81 104 ASP A C 1
ATOM 858 O O . ASP A 1 104 ? 7.436 4.136 -2.696 1.00 93.81 104 ASP A O 1
ATOM 862 N N . TYR A 1 105 ? 6.800 5.261 -4.523 1.00 95.81 105 TYR A N 1
ATOM 863 C CA . TYR A 1 105 ? 6.214 4.085 -5.160 1.00 95.81 105 TYR A CA 1
ATOM 864 C C . TYR A 1 105 ? 7.259 3.031 -5.520 1.00 95.81 105 TYR A C 1
ATOM 866 O O . TYR A 1 105 ? 7.056 1.848 -5.251 1.00 95.81 105 TYR A O 1
ATOM 874 N N . TRP A 1 106 ? 8.390 3.445 -6.091 1.00 95.94 106 TRP A N 1
ATOM 875 C CA . TRP A 1 106 ? 9.473 2.518 -6.398 1.00 95.94 106 TRP A CA 1
ATOM 876 C C . TRP A 1 106 ? 10.066 1.888 -5.139 1.00 95.94 106 TRP A C 1
ATOM 878 O O . TRP A 1 106 ? 10.388 0.705 -5.143 1.00 95.94 106 TRP A O 1
ATOM 888 N N . HIS A 1 107 ? 10.152 2.641 -4.042 1.00 95.44 107 HIS A N 1
ATOM 889 C CA . HIS A 1 107 ? 10.561 2.102 -2.751 1.00 95.44 107 HIS A CA 1
ATOM 890 C C . HIS A 1 107 ? 9.623 0.980 -2.282 1.00 95.44 107 HIS A C 1
ATOM 892 O O . HIS A 1 107 ? 10.103 -0.096 -1.939 1.00 95.44 107 HIS A O 1
ATOM 898 N N . VAL A 1 108 ? 8.301 1.175 -2.385 1.00 96.50 108 VAL A N 1
ATOM 899 C CA . VAL A 1 108 ? 7.311 0.120 -2.094 1.00 96.50 108 VAL A CA 1
ATOM 900 C C . VAL A 1 108 ? 7.521 -1.111 -2.978 1.00 96.50 108 VAL A C 1
ATOM 902 O O . VAL A 1 108 ? 7.430 -2.231 -2.490 1.00 96.50 108 VAL A O 1
ATOM 905 N N . ILE A 1 109 ? 7.813 -0.932 -4.269 1.00 96.81 109 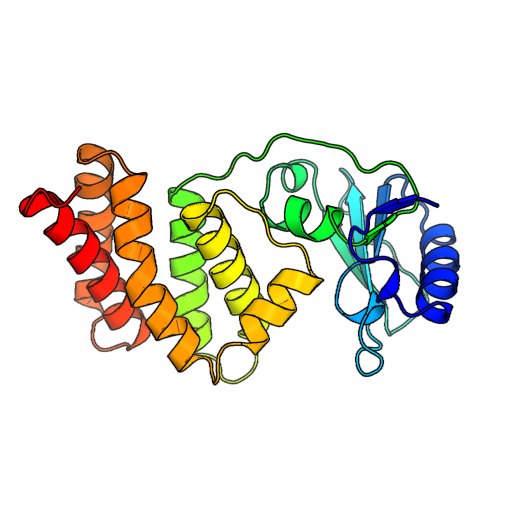ILE A N 1
ATOM 906 C CA . ILE A 1 109 ? 8.098 -2.050 -5.185 1.00 96.81 109 ILE A CA 1
ATOM 907 C C . ILE A 1 109 ? 9.358 -2.810 -4.739 1.00 96.81 109 ILE A C 1
ATOM 909 O O . ILE A 1 109 ? 9.336 -4.039 -4.661 1.00 96.81 109 ILE A O 1
ATOM 913 N N . ASN A 1 110 ? 10.422 -2.076 -4.408 1.00 95.06 110 ASN A N 1
ATOM 914 C CA . ASN A 1 110 ? 11.704 -2.618 -3.957 1.00 95.06 110 ASN A CA 1
ATOM 915 C C . ASN A 1 110 ? 11.632 -3.357 -2.621 1.00 95.06 110 ASN A C 1
ATOM 917 O O . ASN A 1 110 ? 12.408 -4.281 -2.410 1.00 95.06 110 ASN A O 1
ATOM 921 N N . GLU A 1 111 ? 10.732 -2.961 -1.726 1.00 93.94 111 GLU A N 1
ATOM 922 C CA . GLU A 1 111 ? 10.500 -3.666 -0.464 1.00 93.94 111 GLU A CA 1
ATOM 923 C C . GLU A 1 111 ? 9.585 -4.881 -0.674 1.00 93.94 111 GLU A C 1
ATOM 925 O O . GLU A 1 111 ? 9.881 -5.988 -0.220 1.00 93.94 111 GLU A O 1
ATOM 930 N N . ALA A 1 112 ? 8.492 -4.697 -1.419 1.00 95.12 112 ALA A N 1
ATOM 931 C CA . ALA A 1 112 ? 7.443 -5.699 -1.508 1.00 95.12 112 ALA A CA 1
ATOM 932 C C . ALA A 1 112 ? 7.834 -6.914 -2.353 1.00 95.12 112 ALA A C 1
ATOM 934 O O . ALA A 1 112 ? 7.520 -8.038 -1.969 1.00 95.12 112 ALA A O 1
ATOM 935 N N . ILE A 1 113 ? 8.504 -6.720 -3.497 1.00 95.19 113 ILE A N 1
ATOM 936 C CA . ILE A 1 113 ? 8.843 -7.832 -4.400 1.00 95.19 113 ILE A CA 1
ATOM 937 C C . ILE A 1 113 ? 9.758 -8.861 -3.714 1.00 95.19 113 ILE A C 1
ATOM 939 O O . ILE A 1 113 ? 9.390 -10.039 -3.698 1.00 95.19 113 ILE A O 1
ATOM 943 N N . PRO A 1 114 ? 10.889 -8.468 -3.091 1.00 92.88 114 PRO A N 1
ATOM 944 C CA . PRO A 1 114 ? 11.719 -9.409 -2.347 1.00 92.88 114 PRO A CA 1
ATOM 945 C C . PRO A 1 114 ? 10.968 -10.088 -1.204 1.00 92.88 114 PRO A C 1
ATOM 947 O O . PRO A 1 114 ? 11.115 -11.291 -1.018 1.00 92.88 114 PRO A O 1
ATOM 950 N N . THR A 1 115 ? 10.134 -9.358 -0.459 1.00 92.19 115 THR A N 1
ATOM 951 C CA . THR A 1 115 ? 9.378 -9.938 0.660 1.00 92.19 115 THR A CA 1
ATOM 952 C C . THR A 1 115 ? 8.362 -10.978 0.190 1.00 92.19 115 THR A C 1
ATOM 954 O O . THR A 1 115 ? 8.275 -12.051 0.782 1.00 92.19 115 THR A O 1
ATOM 957 N N . ILE A 1 116 ? 7.637 -10.707 -0.901 1.00 92.44 116 ILE A N 1
ATOM 958 C CA . ILE A 1 116 ? 6.654 -11.635 -1.482 1.00 92.44 116 ILE A CA 1
ATOM 959 C C . ILE A 1 116 ? 7.326 -12.908 -2.007 1.00 92.44 116 ILE A C 1
ATOM 961 O O . ILE A 1 116 ? 6.779 -13.992 -1.834 1.00 92.44 116 ILE A O 1
ATOM 965 N N . LEU A 1 117 ? 8.493 -12.788 -2.645 1.00 91.62 117 LEU A N 1
ATOM 966 C CA . LEU A 1 117 ? 9.178 -13.932 -3.254 1.00 91.62 117 LEU A CA 1
ATOM 967 C C . LEU A 1 117 ? 10.010 -14.745 -2.252 1.00 91.62 117 LEU A C 1
ATOM 969 O O . LEU A 1 117 ? 10.138 -15.955 -2.411 1.00 91.62 117 LEU A O 1
ATOM 973 N N . ASN A 1 118 ? 10.536 -14.116 -1.195 1.00 85.94 118 ASN A N 1
ATOM 974 C CA . ASN A 1 118 ? 11.436 -14.783 -0.249 1.00 85.94 118 ASN A CA 1
ATOM 975 C C . ASN A 1 118 ? 10.754 -15.265 1.043 1.00 85.94 118 ASN A C 1
ATOM 977 O O . ASN A 1 118 ? 11.321 -16.102 1.746 1.00 85.94 118 ASN A O 1
ATOM 981 N N . GLN A 1 119 ? 9.574 -14.747 1.409 1.00 78.25 119 GLN A N 1
ATOM 982 C CA . GLN A 1 119 ? 8.917 -15.090 2.677 1.00 78.25 119 GLN A CA 1
ATOM 983 C C . GLN A 1 119 ? 7.613 -15.852 2.445 1.00 78.25 119 GLN A C 1
ATOM 985 O O . GLN A 1 119 ? 6.730 -15.378 1.742 1.00 78.25 119 GLN A O 1
ATOM 990 N N . LYS A 1 120 ? 7.449 -17.010 3.097 1.00 64.25 120 LYS A N 1
ATOM 991 C CA . LYS A 1 120 ? 6.246 -17.845 2.930 1.00 64.25 120 LYS A CA 1
ATOM 992 C C . LYS A 1 120 ? 4.997 -17.301 3.636 1.00 64.25 120 LYS A C 1
ATOM 994 O O . LYS A 1 120 ? 3.905 -17.524 3.132 1.00 64.25 120 LYS A O 1
ATOM 999 N N . ASP A 1 121 ? 5.145 -16.536 4.727 1.00 68.88 121 ASP A N 1
ATOM 1000 C CA . ASP A 1 121 ? 4.003 -16.217 5.614 1.00 68.88 121 ASP A CA 1
ATOM 1001 C C . ASP A 1 121 ? 3.862 -14.737 6.027 1.00 68.88 121 ASP A C 1
ATOM 1003 O O . ASP A 1 121 ? 2.898 -14.364 6.695 1.00 68.88 121 ASP A O 1
ATOM 1007 N N . LYS A 1 122 ? 4.810 -13.862 5.668 1.00 74.75 122 LYS A N 1
ATOM 1008 C CA . LYS A 1 122 ? 4.890 -12.486 6.209 1.00 74.75 122 LYS A CA 1
ATOM 1009 C C . LYS A 1 122 ? 4.755 -11.369 5.165 1.00 74.75 122 LYS A C 1
ATOM 1011 O O . LYS A 1 122 ? 5.108 -10.233 5.439 1.00 74.75 122 LYS A O 1
ATOM 1016 N N . TYR A 1 123 ? 4.160 -11.658 4.008 1.00 85.62 123 TYR A N 1
ATOM 1017 C CA . TYR A 1 123 ? 4.069 -10.718 2.879 1.00 85.62 123 TYR A CA 1
ATOM 1018 C C . TYR A 1 123 ? 2.730 -9.968 2.755 1.00 85.62 123 TYR A C 1
ATOM 1020 O O . TYR A 1 123 ? 2.535 -9.158 1.846 1.00 85.62 123 TYR A O 1
ATOM 1028 N N . HIS A 1 124 ? 1.741 -10.250 3.611 1.00 88.06 124 HIS A N 1
ATOM 1029 C CA . HIS A 1 124 ? 0.391 -9.695 3.441 1.00 88.06 124 HIS A CA 1
ATOM 1030 C C . HIS A 1 124 ? 0.358 -8.162 3.501 1.00 88.06 124 HIS A C 1
ATOM 1032 O O . HIS A 1 124 ? -0.424 -7.535 2.783 1.00 88.06 124 HIS A O 1
ATOM 1038 N N . LYS A 1 125 ? 1.209 -7.555 4.338 1.00 89.94 125 LYS A N 1
ATOM 1039 C CA . LYS A 1 125 ? 1.366 -6.099 4.411 1.00 89.94 125 LYS A CA 1
ATOM 1040 C C . LYS A 1 125 ? 1.918 -5.565 3.089 1.00 89.94 125 LYS A C 1
ATOM 1042 O O . LYS A 1 125 ? 1.318 -4.665 2.510 1.00 89.94 125 LYS A O 1
ATOM 1047 N N . ASP A 1 126 ? 2.983 -6.165 2.581 1.00 93.62 126 ASP A N 1
ATOM 1048 C CA . ASP A 1 126 ? 3.648 -5.784 1.335 1.00 93.62 126 ASP A CA 1
ATOM 1049 C C . ASP A 1 126 ? 2.714 -5.846 0.133 1.00 93.62 126 ASP A C 1
ATOM 1051 O O . ASP A 1 126 ? 2.634 -4.892 -0.636 1.00 93.62 126 ASP A O 1
ATOM 1055 N N . ILE A 1 127 ? 1.899 -6.901 0.028 1.00 94.50 127 ILE A N 1
ATOM 1056 C CA . ILE A 1 127 ? 0.853 -6.984 -0.999 1.00 94.50 127 ILE A CA 1
ATOM 1057 C C . ILE A 1 127 ? -0.128 -5.814 -0.887 1.00 94.50 127 ILE A C 1
ATOM 1059 O O . ILE A 1 127 ? -0.494 -5.219 -1.904 1.00 94.50 127 ILE A O 1
ATOM 1063 N N . ARG A 1 128 ? -0.567 -5.465 0.331 1.00 94.06 128 ARG A N 1
ATOM 1064 C CA . ARG A 1 128 ? -1.497 -4.343 0.532 1.00 94.06 128 ARG A CA 1
ATOM 1065 C C . ARG A 1 128 ? -0.890 -3.035 0.048 1.00 94.06 128 ARG A C 1
ATOM 1067 O O . ARG A 1 128 ? -1.558 -2.324 -0.698 1.00 94.06 128 ARG A O 1
ATOM 1074 N N . PHE A 1 129 ? 0.351 -2.736 0.426 1.00 95.75 129 PHE A N 1
ATOM 1075 C CA . PHE A 1 129 ? 1.039 -1.523 -0.020 1.00 95.75 129 PHE A CA 1
ATOM 1076 C C . PHE A 1 129 ? 1.272 -1.526 -1.532 1.00 95.75 129 PHE A C 1
ATOM 1078 O O . PHE A 1 129 ? 0.939 -0.548 -2.202 1.00 95.75 129 PHE A O 1
ATOM 1085 N N . LEU A 1 130 ? 1.747 -2.643 -2.083 1.00 97.19 130 LEU A N 1
ATOM 1086 C CA . LEU A 1 130 ? 2.040 -2.793 -3.503 1.00 97.19 130 LEU A CA 1
ATOM 1087 C C . LEU A 1 130 ? 0.795 -2.565 -4.368 1.00 97.19 130 LEU A C 1
ATOM 1089 O O . LEU A 1 130 ? 0.830 -1.763 -5.303 1.00 97.19 130 LEU A O 1
ATOM 1093 N N . ILE A 1 131 ? -0.332 -3.200 -4.034 1.00 97.75 131 ILE A N 1
ATOM 1094 C CA . ILE A 1 131 ? -1.597 -3.013 -4.759 1.00 97.75 131 ILE A CA 1
ATOM 1095 C C . ILE A 1 131 ? -2.152 -1.601 -4.562 1.00 97.75 131 ILE A C 1
ATOM 1097 O O . ILE A 1 131 ? -2.584 -0.983 -5.537 1.00 97.75 131 ILE A O 1
ATOM 1101 N N . LEU A 1 132 ? -2.122 -1.072 -3.335 1.00 97.38 132 LEU A N 1
ATOM 1102 C CA . LEU A 1 132 ? -2.648 0.255 -3.018 1.00 97.38 132 LEU A CA 1
ATOM 1103 C C . LEU A 1 132 ? -1.921 1.355 -3.803 1.00 97.38 132 LEU A C 1
ATOM 1105 O O . LEU A 1 132 ? -2.566 2.182 -4.450 1.00 97.38 132 LEU A O 1
ATOM 1109 N N . TYR A 1 133 ? -0.588 1.339 -3.797 1.00 98.00 133 TYR A N 1
ATOM 1110 C CA . TYR A 1 133 ? 0.208 2.315 -4.538 1.00 98.00 133 TYR A CA 1
ATOM 1111 C C . TYR A 1 133 ? 0.043 2.131 -6.046 1.00 98.00 133 TYR A C 1
ATOM 1113 O O . TYR A 1 133 ? -0.164 3.111 -6.760 1.00 98.00 133 TYR A O 1
ATOM 1121 N N . THR A 1 134 ? 0.050 0.887 -6.533 1.00 97.75 134 THR A N 1
ATOM 1122 C CA . THR A 1 134 ? -0.162 0.610 -7.961 1.00 97.75 134 THR A CA 1
ATOM 1123 C C . THR A 1 134 ? -1.503 1.150 -8.441 1.00 97.75 134 THR A C 1
ATOM 1125 O O . THR A 1 134 ? -1.564 1.802 -9.480 1.00 97.75 134 THR A O 1
ATOM 1128 N N . GLN A 1 135 ? -2.578 0.946 -7.678 1.00 97.44 135 GLN A N 1
ATOM 1129 C CA . GLN A 1 135 ? -3.891 1.473 -8.036 1.00 97.44 135 GLN A CA 1
ATOM 1130 C C . GLN A 1 135 ? -3.911 3.005 -8.037 1.00 97.44 135 GLN A C 1
ATOM 1132 O O . GLN A 1 135 ? -4.400 3.600 -9.001 1.00 97.44 135 GLN A O 1
ATOM 1137 N N . TYR A 1 136 ? -3.350 3.638 -7.003 1.00 97.62 136 TYR A N 1
ATOM 1138 C CA . TYR A 1 136 ? -3.296 5.095 -6.913 1.00 97.62 136 TYR A CA 1
ATOM 1139 C C . TYR A 1 136 ? -2.528 5.706 -8.082 1.00 97.62 136 TYR A C 1
ATOM 1141 O O . TYR A 1 136 ? -3.009 6.635 -8.728 1.00 97.62 136 TYR A O 1
ATOM 1149 N N . PHE A 1 137 ? -1.354 5.176 -8.418 1.00 97.00 137 PHE A N 1
ATOM 1150 C CA . PHE A 1 137 ? -0.607 5.708 -9.548 1.00 97.00 137 PHE A CA 1
ATOM 1151 C C . PHE A 1 137 ? -1.267 5.393 -10.892 1.00 97.00 137 PHE A C 1
ATOM 1153 O O . PHE A 1 137 ? -1.153 6.201 -11.806 1.00 97.00 137 PHE A O 1
ATOM 1160 N N . ASN A 1 138 ? -2.012 4.293 -11.009 1.00 96.25 138 ASN A N 1
ATOM 1161 C CA . ASN A 1 138 ? -2.722 3.961 -12.240 1.00 96.25 138 ASN A CA 1
ATOM 1162 C C . ASN A 1 138 ? -3.968 4.829 -12.488 1.00 96.25 138 ASN A C 1
ATOM 1164 O O . ASN A 1 138 ? -4.229 5.212 -13.627 1.00 96.25 138 ASN A O 1
ATOM 1168 N N . THR A 1 139 ? -4.740 5.114 -11.436 1.00 95.69 139 THR A N 1
ATOM 1169 C CA . THR A 1 139 ? -6.105 5.672 -11.547 1.00 95.69 139 THR A CA 1
ATOM 1170 C C . THR A 1 139 ? -6.313 6.999 -10.825 1.00 95.69 139 THR A C 1
ATOM 1172 O O . THR A 1 139 ? -7.346 7.629 -11.004 1.00 95.69 139 THR A O 1
ATOM 1175 N N . LYS A 1 140 ? -5.346 7.433 -10.007 1.00 94.25 140 LYS A N 1
ATOM 1176 C CA . LYS A 1 140 ? -5.455 8.561 -9.060 1.00 94.25 140 LYS A CA 1
ATOM 1177 C C . LYS A 1 140 ? -6.495 8.371 -7.955 1.00 94.25 140 LYS A C 1
ATOM 1179 O O . LYS A 1 140 ? -6.697 9.273 -7.146 1.00 94.25 140 LYS A O 1
ATOM 1184 N N . GLU A 1 141 ? -7.075 7.179 -7.841 1.00 94.50 141 GLU A N 1
ATOM 1185 C CA . GLU A 1 141 ? -7.973 6.814 -6.755 1.00 94.50 141 GLU A CA 1
ATOM 1186 C C . GLU A 1 141 ? -7.212 6.119 -5.618 1.00 94.50 141 GLU A C 1
ATOM 1188 O O . GLU A 1 141 ? -6.468 5.160 -5.826 1.00 94.50 141 GLU A O 1
ATOM 1193 N N . VAL A 1 142 ? -7.423 6.587 -4.387 1.00 95.88 142 VAL A N 1
ATOM 1194 C CA . VAL A 1 142 ? -6.984 5.873 -3.180 1.00 95.88 142 VAL A CA 1
ATOM 1195 C C . VAL A 1 142 ? -8.073 4.888 -2.771 1.00 95.88 142 VAL A C 1
ATOM 1197 O O . VAL A 1 142 ? -9.127 5.325 -2.314 1.00 95.88 142 VAL A O 1
ATOM 1200 N N . LEU A 1 143 ? -7.824 3.586 -2.900 1.00 95.19 143 LEU A N 1
ATOM 1201 C CA . LEU A 1 143 ? -8.758 2.572 -2.402 1.00 95.19 143 LEU A CA 1
ATOM 1202 C C . LEU A 1 143 ? -8.866 2.651 -0.884 1.00 95.19 143 LEU A C 1
ATOM 1204 O O . LEU A 1 143 ? -7.850 2.787 -0.201 1.00 95.19 143 LEU A O 1
ATOM 1208 N N . ASP A 1 144 ? -10.072 2.513 -0.351 1.00 91.94 144 ASP A N 1
ATOM 1209 C CA . ASP A 1 144 ? -10.265 2.316 1.080 1.00 91.94 144 ASP A CA 1
ATOM 1210 C C . ASP A 1 144 ? -9.902 0.882 1.524 1.00 91.94 144 ASP A C 1
ATOM 1212 O O . ASP A 1 144 ? -9.523 0.019 0.722 1.00 91.94 144 ASP A O 1
ATOM 1216 N N . SER A 1 145 ? -10.005 0.608 2.826 1.00 88.06 145 SER A N 1
ATOM 1217 C CA . SER A 1 145 ? -9.626 -0.693 3.386 1.00 88.06 145 SER A CA 1
ATOM 1218 C C . SER A 1 145 ? -10.485 -1.869 2.886 1.00 88.06 145 SER A C 1
ATOM 1220 O O . SER A 1 145 ? -9.975 -2.995 2.816 1.00 88.06 145 SER A O 1
ATOM 1222 N N . PHE A 1 146 ? -11.748 -1.632 2.521 1.00 87.94 146 PHE A N 1
ATOM 1223 C CA . PHE A 1 146 ? -12.677 -2.633 1.997 1.00 87.94 146 PHE A CA 1
ATOM 1224 C C . PHE A 1 146 ? -12.413 -2.895 0.510 1.00 87.94 146 PHE A C 1
ATOM 1226 O O . PHE A 1 146 ? -12.151 -4.035 0.121 1.00 87.94 146 PHE A O 1
ATOM 1233 N N . GLN A 1 147 ? -12.376 -1.837 -0.302 1.00 92.94 147 GLN A N 1
ATOM 1234 C CA . GLN A 1 147 ? -12.056 -1.884 -1.726 1.00 92.94 147 GLN A CA 1
ATOM 1235 C C . GLN A 1 147 ? -10.692 -2.542 -1.972 1.00 92.94 147 GLN A C 1
ATOM 1237 O O . GLN A 1 147 ? -10.575 -3.415 -2.832 1.00 92.94 147 GLN A O 1
ATOM 1242 N N . LEU A 1 148 ? -9.668 -2.189 -1.183 1.00 93.44 148 LEU A N 1
ATOM 1243 C CA . LEU A 1 148 ? -8.340 -2.801 -1.273 1.00 93.44 148 LEU A CA 1
ATOM 1244 C C . LEU A 1 148 ? -8.393 -4.304 -0.984 1.00 93.44 148 LEU A C 1
ATOM 1246 O O . LEU A 1 148 ? -7.776 -5.100 -1.688 1.00 93.44 148 LEU A O 1
ATOM 1250 N N . THR A 1 149 ? -9.159 -4.703 0.030 1.00 90.69 149 THR A N 1
ATOM 1251 C CA . THR A 1 149 ? -9.315 -6.115 0.388 1.00 90.69 149 THR A CA 1
ATOM 1252 C C . THR A 1 149 ? -10.008 -6.902 -0.724 1.00 90.69 149 THR A C 1
ATOM 1254 O O . THR A 1 149 ? -9.567 -8.004 -1.044 1.00 90.69 149 THR A O 1
ATOM 1257 N N . ASN A 1 150 ? -11.036 -6.336 -1.359 1.00 91.50 150 ASN A N 1
ATOM 1258 C CA . ASN A 1 150 ? -11.711 -6.964 -2.498 1.00 91.50 150 ASN A CA 1
ATOM 1259 C C . ASN A 1 150 ? -10.803 -7.033 -3.728 1.00 91.50 150 ASN A C 1
ATOM 1261 O O . ASN A 1 150 ? -10.758 -8.058 -4.404 1.00 91.50 150 ASN A O 1
ATOM 1265 N N . LYS A 1 151 ? -10.023 -5.977 -3.989 1.00 95.38 151 LYS A N 1
ATOM 1266 C CA . LYS A 1 151 ? -9.045 -5.967 -5.078 1.00 95.38 151 LYS A CA 1
ATOM 1267 C C . LYS A 1 151 ? -8.001 -7.063 -4.891 1.00 95.38 151 LYS A C 1
ATOM 1269 O O . LYS A 1 151 ? -7.720 -7.781 -5.841 1.00 95.38 151 LYS A O 1
ATOM 1274 N N . ILE A 1 152 ? -7.471 -7.234 -3.681 1.00 94.75 152 ILE A N 1
ATOM 1275 C CA . ILE A 1 152 ? -6.515 -8.307 -3.374 1.00 94.75 152 ILE A CA 1
ATOM 1276 C C . ILE A 1 152 ? -7.174 -9.683 -3.525 1.00 94.75 152 ILE A C 1
ATOM 1278 O O . ILE A 1 152 ? -6.603 -10.559 -4.161 1.00 94.75 152 ILE A O 1
ATOM 1282 N N . ALA A 1 153 ? -8.393 -9.858 -3.009 1.00 92.88 153 ALA A N 1
ATOM 1283 C CA . ALA A 1 153 ? -9.129 -11.120 -3.118 1.00 92.88 153 ALA A CA 1
ATOM 1284 C C . ALA A 1 153 ? -9.521 -11.489 -4.562 1.00 92.88 153 ALA A C 1
ATOM 1286 O O . ALA A 1 153 ? -9.815 -12.648 -4.829 1.00 92.88 153 ALA A O 1
ATOM 1287 N N . SER A 1 154 ? -9.526 -10.523 -5.490 1.00 96.12 154 SER A N 1
ATOM 1288 C CA . SER A 1 154 ? -9.770 -10.786 -6.916 1.00 96.12 154 SER A CA 1
ATOM 1289 C C . SER A 1 154 ? -8.602 -11.484 -7.622 1.00 96.12 154 SER A C 1
ATOM 1291 O O . SER A 1 154 ? -8.776 -12.001 -8.724 1.00 96.12 154 SER A O 1
ATOM 1293 N N . PHE A 1 155 ? -7.416 -11.511 -7.007 1.00 96.19 155 PHE A N 1
ATOM 1294 C CA . PHE A 1 155 ? -6.284 -12.278 -7.508 1.00 96.19 155 PHE A CA 1
ATOM 1295 C C . PHE A 1 155 ? -6.344 -13.708 -6.974 1.00 96.19 155 PHE A C 1
ATOM 1297 O O . PHE A 1 155 ? -6.606 -13.926 -5.793 1.00 96.19 155 PHE A O 1
ATOM 1304 N N . LYS A 1 156 ? -6.062 -14.681 -7.847 1.00 92.69 156 LYS A N 1
ATOM 1305 C CA . LYS A 1 156 ? -6.042 -16.104 -7.486 1.00 92.69 156 LYS A CA 1
ATOM 1306 C C . LYS A 1 156 ? -4.984 -16.407 -6.420 1.00 92.69 156 LYS A C 1
ATOM 1308 O O . LYS A 1 156 ? -5.235 -17.165 -5.491 1.00 92.69 156 LYS A O 1
ATOM 1313 N N . ASP A 1 157 ? -3.805 -15.821 -6.587 1.00 91.31 157 ASP A N 1
ATOM 1314 C CA . ASP A 1 157 ? -2.608 -16.058 -5.787 1.00 91.31 157 ASP A CA 1
ATOM 1315 C C . ASP A 1 157 ? -1.636 -14.867 -5.903 1.00 91.31 157 ASP A C 1
ATOM 1317 O O . ASP A 1 157 ? -1.876 -13.899 -6.637 1.00 91.31 157 ASP A O 1
ATOM 1321 N N . TYR A 1 158 ? -0.523 -14.922 -5.166 1.00 91.19 158 TYR A N 1
ATOM 1322 C CA . TYR A 1 158 ? 0.499 -13.876 -5.223 1.00 91.19 158 TYR A CA 1
ATOM 1323 C C . TYR A 1 158 ? 1.211 -13.821 -6.585 1.00 91.19 158 TYR A C 1
ATOM 1325 O O . TYR A 1 158 ? 1.602 -12.737 -7.012 1.00 91.19 158 TYR A O 1
ATOM 1333 N N . HIS A 1 159 ? 1.321 -14.934 -7.318 1.00 92.62 159 HIS A N 1
ATOM 1334 C CA . HIS A 1 159 ? 1.872 -14.925 -8.677 1.00 92.62 159 HIS A CA 1
ATOM 1335 C C . HIS A 1 159 ? 1.016 -14.077 -9.626 1.00 92.62 159 HIS A C 1
ATOM 1337 O O . HIS A 1 159 ? 1.545 -13.290 -10.410 1.00 92.62 159 HIS A O 1
ATOM 1343 N N . SER A 1 160 ? -0.310 -14.156 -9.500 1.00 95.44 160 SER A N 1
ATOM 1344 C CA . SER A 1 160 ? -1.256 -13.319 -10.244 1.00 95.44 160 SER A CA 1
ATOM 1345 C C . SER A 1 160 ? -1.091 -11.832 -9.909 1.00 95.44 160 SER A C 1
ATOM 1347 O O . SER A 1 160 ? -1.233 -10.975 -10.785 1.00 95.44 160 SER A O 1
ATOM 1349 N N . ILE A 1 161 ? -0.747 -11.518 -8.655 1.00 95.50 161 ILE A N 1
ATOM 1350 C CA . ILE A 1 161 ? -0.393 -10.158 -8.232 1.00 95.50 161 ILE A CA 1
ATOM 1351 C C . ILE A 1 161 ? 0.906 -9.720 -8.908 1.00 95.50 161 ILE A C 1
ATOM 1353 O O . ILE A 1 161 ? 0.921 -8.669 -9.541 1.00 95.50 161 ILE A O 1
ATOM 1357 N N . LEU A 1 162 ? 1.973 -10.519 -8.849 1.00 95.88 162 LEU A N 1
ATOM 1358 C CA . LEU A 1 162 ? 3.252 -10.181 -9.482 1.00 95.88 162 LEU A CA 1
ATOM 1359 C C . LEU A 1 162 ? 3.113 -9.995 -11.001 1.00 95.88 162 LEU A C 1
ATOM 1361 O O . LEU A 1 162 ? 3.657 -9.039 -11.550 1.00 95.88 162 LEU A O 1
ATOM 1365 N N . ALA A 1 163 ? 2.306 -10.818 -11.675 1.00 96.25 163 ALA A N 1
ATOM 1366 C CA . ALA A 1 163 ? 1.996 -10.654 -13.096 1.00 96.25 163 ALA A CA 1
ATOM 1367 C C . ALA A 1 163 ? 1.253 -9.336 -13.386 1.00 96.25 163 ALA A C 1
ATOM 1369 O O . ALA A 1 163 ? 1.557 -8.634 -14.356 1.00 96.25 163 ALA A O 1
ATOM 1370 N N . TYR A 1 164 ? 0.299 -8.959 -12.528 1.00 97.06 164 TYR A N 1
ATOM 1371 C CA . TYR A 1 164 ? -0.366 -7.659 -12.607 1.00 97.06 164 TYR A CA 1
ATOM 1372 C C . TYR A 1 164 ? 0.625 -6.503 -12.427 1.00 97.06 164 TYR A C 1
ATOM 1374 O O . TYR A 1 164 ? 0.590 -5.549 -13.204 1.00 97.06 164 TYR A O 1
ATOM 1382 N N . ILE A 1 165 ? 1.543 -6.606 -11.464 1.00 97.19 165 ILE A N 1
ATOM 1383 C CA . ILE A 1 165 ? 2.588 -5.606 -11.219 1.00 97.19 165 ILE A CA 1
ATOM 1384 C C . ILE A 1 165 ? 3.521 -5.478 -12.423 1.00 97.19 165 ILE A C 1
ATOM 1386 O O . ILE A 1 165 ? 3.690 -4.363 -12.919 1.00 97.19 165 ILE A O 1
ATOM 1390 N N . LYS A 1 166 ? 4.016 -6.598 -12.968 1.00 96.25 166 LYS A N 1
ATOM 1391 C CA . LYS A 1 166 ? 4.847 -6.629 -14.183 1.00 96.25 166 LYS A CA 1
ATOM 1392 C C . LYS A 1 166 ? 4.182 -5.901 -15.351 1.00 96.25 166 LYS A C 1
ATOM 1394 O O . LYS A 1 166 ? 4.805 -5.088 -16.016 1.00 96.25 166 LYS A O 1
ATOM 1399 N N . LYS A 1 167 ? 2.874 -6.096 -15.538 1.00 95.88 167 LYS A N 1
ATOM 1400 C CA . LYS A 1 167 ? 2.107 -5.438 -16.607 1.00 95.88 167 LYS A CA 1
ATOM 1401 C C . LYS A 1 167 ? 1.863 -3.939 -16.379 1.00 95.88 167 LYS A C 1
ATOM 1403 O O . LYS A 1 167 ? 1.767 -3.187 -17.352 1.00 95.88 167 LYS A O 1
ATOM 1408 N N . GLN A 1 168 ? 1.645 -3.512 -15.136 1.00 96.62 168 GLN A N 1
ATOM 1409 C CA . GLN A 1 168 ? 1.177 -2.152 -14.832 1.00 96.62 168 GLN A CA 1
ATOM 1410 C C . GLN A 1 168 ? 2.309 -1.176 -14.535 1.00 96.62 168 GLN A C 1
ATOM 1412 O O . GLN A 1 168 ? 2.256 -0.038 -15.004 1.00 96.62 168 GLN A O 1
ATOM 1417 N N . VAL A 1 169 ? 3.321 -1.599 -13.776 1.00 96.06 169 VAL A N 1
ATOM 1418 C CA . VAL A 1 169 ? 4.394 -0.715 -13.300 1.00 96.06 169 VAL A CA 1
ATOM 1419 C C . VAL A 1 169 ? 5.082 0.018 -14.454 1.00 96.06 169 VAL A C 1
ATOM 1421 O O . VAL A 1 169 ? 5.116 1.249 -14.396 1.00 96.06 169 VAL A O 1
ATOM 1424 N N . PRO A 1 170 ? 5.530 -0.641 -15.542 1.00 94.31 170 PRO A N 1
ATOM 1425 C CA . PRO A 1 170 ? 6.192 0.063 -16.637 1.00 94.31 170 PRO A CA 1
ATOM 1426 C C . PRO A 1 170 ? 5.315 1.151 -17.261 1.00 94.31 170 PRO A C 1
ATOM 1428 O O . PRO A 1 170 ? 5.754 2.285 -17.436 1.00 94.31 170 PRO A O 1
ATOM 1431 N N . LYS A 1 171 ? 4.031 0.854 -17.491 1.00 93.56 171 LYS A N 1
ATOM 1432 C CA . LYS A 1 171 ? 3.060 1.811 -18.051 1.00 93.56 171 LYS A CA 1
ATOM 1433 C C . LYS A 1 171 ? 2.807 2.994 -17.125 1.00 93.56 171 LYS A C 1
ATOM 1435 O O . LYS A 1 171 ? 2.610 4.120 -17.571 1.00 93.56 171 LYS A O 1
ATOM 1440 N N . ILE A 1 172 ? 2.746 2.740 -15.823 1.00 94.94 172 ILE A N 1
ATOM 1441 C CA . ILE A 1 172 ? 2.546 3.775 -14.811 1.00 94.94 172 ILE A CA 1
ATOM 1442 C C . ILE A 1 172 ? 3.759 4.704 -14.758 1.00 94.94 172 ILE A C 1
ATOM 1444 O O . ILE A 1 172 ? 3.590 5.924 -14.798 1.00 94.94 172 ILE A O 1
ATOM 1448 N N . ILE A 1 173 ? 4.965 4.139 -14.687 1.00 93.00 173 ILE A N 1
ATOM 1449 C CA . ILE A 1 173 ? 6.199 4.918 -14.622 1.00 93.00 173 ILE A CA 1
ATOM 1450 C C . ILE A 1 173 ? 6.362 5.747 -15.896 1.00 93.00 173 ILE A C 1
ATOM 1452 O O . ILE A 1 173 ? 6.548 6.955 -15.785 1.00 93.00 173 ILE A O 1
ATOM 1456 N N . SER A 1 174 ? 6.204 5.161 -17.085 1.00 88.94 174 SER A N 1
ATOM 1457 C CA . SER A 1 174 ? 6.345 5.896 -18.352 1.00 88.94 174 SER A CA 1
ATOM 1458 C C . SER A 1 174 ? 5.365 7.067 -18.486 1.00 88.94 174 SER A C 1
ATOM 1460 O O . SER A 1 174 ? 5.747 8.118 -18.988 1.00 88.94 174 SER A O 1
ATOM 1462 N N . ARG A 1 175 ? 4.130 6.940 -17.973 1.00 90.25 175 ARG A N 1
ATOM 1463 C CA . ARG A 1 175 ? 3.133 8.030 -17.996 1.00 90.25 175 ARG A CA 1
ATOM 1464 C C . ARG A 1 175 ? 3.433 9.175 -17.027 1.00 90.25 175 ARG A C 1
ATOM 1466 O O . ARG A 1 175 ? 2.946 10.284 -17.229 1.00 90.25 175 ARG A O 1
ATOM 1473 N N . HIS A 1 176 ? 4.156 8.916 -15.940 1.00 87.69 176 HIS A N 1
ATOM 1474 C CA . HIS A 1 176 ? 4.335 9.891 -14.858 1.00 87.69 176 HIS A CA 1
ATOM 1475 C C . HIS A 1 176 ? 5.765 10.411 -14.709 1.00 87.69 176 HIS A C 1
ATOM 1477 O O . HIS A 1 176 ? 5.966 11.478 -14.127 1.00 87.69 176 HIS A O 1
ATOM 1483 N N . ALA A 1 177 ? 6.758 9.669 -15.187 1.00 86.44 177 ALA A N 1
ATOM 1484 C CA . ALA A 1 177 ? 8.159 10.004 -15.025 1.00 86.44 177 ALA A CA 1
ATOM 1485 C C . ALA A 1 177 ? 8.668 10.823 -16.214 1.00 86.44 177 ALA A C 1
ATOM 1487 O O . ALA A 1 177 ? 8.430 10.496 -17.374 1.00 86.44 177 ALA A O 1
ATOM 1488 N N . LYS A 1 178 ? 9.438 11.878 -15.931 1.00 86.19 178 LYS A N 1
ATOM 1489 C CA . LYS A 1 178 ? 10.160 12.610 -16.980 1.00 86.19 178 LYS A CA 1
ATOM 1490 C C . LYS A 1 178 ? 11.213 11.688 -17.611 1.00 86.19 178 LYS A C 1
ATOM 1492 O O . LYS A 1 178 ? 11.953 11.065 -16.848 1.00 86.19 178 LYS A O 1
ATOM 1497 N N . PRO A 1 179 ? 11.393 11.675 -18.946 1.00 82.94 179 PRO A N 1
ATOM 1498 C CA . PRO A 1 179 ? 12.372 10.803 -19.603 1.00 82.94 179 PRO A CA 1
ATOM 1499 C C . PRO A 1 179 ? 13.789 10.903 -19.017 1.00 82.94 179 PRO A C 1
ATOM 1501 O O . PRO A 1 179 ? 14.461 9.891 -18.825 1.00 82.94 179 PRO A O 1
ATOM 1504 N N . SER A 1 180 ? 14.227 12.115 -18.656 1.00 83.88 180 SER A N 1
ATOM 1505 C CA . SER A 1 180 ? 15.533 12.358 -18.029 1.00 83.88 180 SER A CA 1
ATOM 1506 C C . SER A 1 180 ? 15.663 11.732 -16.637 1.00 83.88 180 SER A C 1
ATOM 1508 O O . SER A 1 180 ? 16.697 11.136 -16.327 1.00 83.88 180 SER A O 1
ATOM 1510 N N . TYR A 1 181 ? 14.615 11.830 -15.811 1.00 83.94 181 TYR A N 1
ATOM 1511 C CA . TYR A 1 181 ? 14.569 11.192 -14.496 1.00 83.94 181 TYR A CA 1
ATOM 1512 C C . TYR A 1 181 ? 14.619 9.677 -14.645 1.00 83.94 181 TYR A C 1
ATOM 1514 O O . TYR A 1 181 ? 15.444 9.024 -14.014 1.00 83.94 181 TYR A O 1
ATOM 1522 N N . THR A 1 182 ? 13.792 9.129 -15.534 1.00 81.69 182 THR A N 1
ATOM 1523 C CA . THR A 1 182 ? 13.704 7.690 -15.750 1.00 81.69 182 THR A CA 1
ATOM 1524 C C . THR A 1 182 ? 15.033 7.116 -16.237 1.00 81.69 182 THR A C 1
ATOM 1526 O O . THR A 1 182 ? 15.489 6.100 -15.717 1.00 81.69 182 THR A O 1
ATOM 1529 N N . LYS A 1 183 ? 15.701 7.802 -17.179 1.00 81.31 183 LYS A N 1
ATOM 1530 C CA . LYS A 1 183 ? 17.024 7.403 -17.664 1.00 81.31 183 LYS A CA 1
ATOM 1531 C C . LYS A 1 183 ? 18.045 7.383 -16.529 1.00 81.31 183 LYS A C 1
ATOM 1533 O O . LYS A 1 183 ? 18.764 6.413 -16.382 1.00 81.31 183 LYS A O 1
ATOM 1538 N N . ARG A 1 184 ? 18.121 8.422 -15.698 1.00 83.81 184 ARG A N 1
ATOM 1539 C CA . ARG A 1 184 ? 19.117 8.450 -14.617 1.00 83.81 184 ARG A CA 1
ATOM 1540 C C . ARG A 1 184 ? 18.803 7.445 -13.509 1.00 83.81 184 ARG A C 1
ATOM 1542 O O . ARG A 1 184 ? 19.701 6.764 -13.038 1.00 83.81 184 ARG A O 1
ATOM 1549 N N . PHE A 1 185 ? 17.549 7.378 -13.074 1.00 87.50 185 PHE A N 1
ATOM 1550 C CA . PHE A 1 185 ? 17.153 6.572 -11.925 1.00 87.50 185 PHE A CA 1
ATOM 1551 C C . PHE A 1 185 ? 17.128 5.080 -12.266 1.00 87.50 185 PHE A C 1
ATOM 1553 O O . PHE A 1 185 ? 17.823 4.293 -11.627 1.00 87.50 185 PHE A O 1
ATOM 1560 N N . PHE A 1 186 ? 16.387 4.683 -13.304 1.00 87.31 186 PHE A N 1
ATOM 1561 C CA . PHE A 1 186 ? 16.180 3.266 -13.600 1.00 87.31 186 PHE A CA 1
ATOM 1562 C C . PHE A 1 186 ? 17.368 2.600 -14.287 1.00 87.31 186 PHE A C 1
ATOM 1564 O O . PHE A 1 186 ? 17.505 1.394 -14.135 1.00 87.31 186 PHE A O 1
ATOM 1571 N N . TYR A 1 187 ? 18.264 3.333 -14.963 1.00 84.38 187 TYR A N 1
ATOM 1572 C CA . TYR A 1 187 ? 19.517 2.721 -15.430 1.00 84.38 187 TYR A CA 1
ATOM 1573 C C . TYR A 1 187 ? 20.417 2.321 -14.260 1.00 84.38 187 TYR A C 1
ATOM 1575 O O . TYR A 1 187 ? 20.965 1.223 -14.273 1.00 84.38 187 TYR A O 1
ATOM 1583 N N . THR A 1 188 ? 20.544 3.172 -13.237 1.00 85.69 188 THR A N 1
ATOM 1584 C CA . THR A 1 188 ? 21.331 2.840 -12.042 1.00 85.69 188 THR A CA 1
ATOM 1585 C C . THR A 1 188 ? 20.729 1.649 -11.300 1.00 85.69 188 THR A C 1
ATOM 1587 O O . THR A 1 188 ? 21.456 0.742 -10.912 1.00 85.69 188 THR A O 1
ATOM 1590 N N . GLN A 1 189 ? 19.400 1.617 -11.146 1.00 87.81 189 GLN A N 1
ATOM 1591 C CA . GLN A 1 189 ? 18.712 0.486 -10.515 1.00 87.81 189 GLN A CA 1
ATOM 1592 C C . GLN A 1 189 ? 18.860 -0.803 -11.343 1.00 87.81 189 GLN A C 1
ATOM 1594 O O . GLN A 1 189 ? 19.206 -1.840 -10.793 1.00 87.81 189 GLN A O 1
ATOM 1599 N N . ALA A 1 190 ? 18.692 -0.736 -12.669 1.00 87.69 190 ALA A N 1
ATOM 1600 C CA . ALA A 1 190 ? 18.872 -1.886 -13.556 1.00 87.69 190 ALA A CA 1
ATOM 1601 C C . ALA A 1 190 ? 20.287 -2.468 -13.470 1.00 87.69 190 ALA A C 1
ATOM 1603 O O . ALA A 1 190 ? 20.443 -3.683 -13.435 1.00 87.69 190 ALA A O 1
ATOM 1604 N N . ALA A 1 191 ? 21.317 -1.615 -13.428 1.00 87.06 191 ALA A N 1
ATOM 1605 C CA . ALA A 1 191 ? 22.696 -2.063 -13.260 1.00 87.06 191 ALA A CA 1
ATOM 1606 C C . ALA A 1 191 ? 22.880 -2.811 -11.933 1.00 87.06 191 ALA A C 1
ATOM 1608 O O . ALA A 1 191 ? 23.420 -3.910 -11.940 1.00 87.06 191 ALA A O 1
ATOM 1609 N N . TYR A 1 192 ? 22.345 -2.264 -10.836 1.00 89.81 192 TYR A N 1
ATOM 1610 C CA . TYR A 1 192 ? 22.380 -2.910 -9.526 1.00 89.81 192 TYR A CA 1
ATOM 1611 C C . TYR A 1 192 ? 21.696 -4.286 -9.538 1.00 89.81 192 TYR A C 1
ATOM 1613 O O . TYR A 1 192 ? 22.295 -5.266 -9.115 1.00 89.81 192 TYR A O 1
ATOM 1621 N N . TYR A 1 193 ? 20.478 -4.407 -10.077 1.00 92.50 193 TYR A N 1
ATOM 1622 C CA . TYR A 1 193 ? 19.779 -5.701 -10.109 1.00 92.50 193 TYR A CA 1
ATOM 1623 C C . TYR A 1 193 ? 20.434 -6.725 -11.039 1.00 92.50 193 TYR A C 1
ATOM 1625 O O . TYR A 1 193 ? 20.329 -7.926 -10.799 1.00 92.50 193 TYR A O 1
ATOM 1633 N N . LYS A 1 194 ? 21.113 -6.261 -12.097 1.00 89.81 194 LYS A N 1
ATOM 1634 C CA . LYS A 1 194 ? 21.821 -7.128 -13.046 1.00 89.81 194 LYS A CA 1
ATOM 1635 C C . LYS A 1 194 ? 22.911 -7.960 -12.363 1.00 89.81 194 LYS A C 1
ATOM 1637 O O . LYS A 1 194 ? 23.179 -9.073 -12.798 1.00 89.81 194 LYS A O 1
ATOM 1642 N N . GLU A 1 195 ? 23.529 -7.428 -11.313 1.00 89.56 195 GLU A N 1
ATOM 1643 C CA . GLU A 1 195 ? 24.603 -8.103 -10.576 1.00 89.56 195 GLU A CA 1
ATOM 1644 C C . GLU A 1 195 ? 24.112 -9.279 -9.720 1.00 89.56 195 GLU A C 1
ATOM 1646 O O . GLU A 1 195 ? 24.934 -10.084 -9.303 1.00 89.56 195 GLU A O 1
ATOM 1651 N N . TYR A 1 196 ? 22.797 -9.397 -9.493 1.00 89.75 196 TYR A N 1
ATOM 1652 C CA . TYR A 1 196 ? 22.193 -10.370 -8.573 1.00 89.75 196 TYR A CA 1
ATOM 1653 C C . TYR A 1 196 ? 21.053 -11.173 -9.223 1.00 89.75 196 TYR A C 1
ATOM 1655 O O . TYR A 1 196 ? 20.102 -11.577 -8.550 1.00 89.75 196 TYR A O 1
ATOM 1663 N N . GLN A 1 197 ? 21.088 -11.362 -10.545 1.00 87.25 197 GLN A N 1
ATOM 1664 C CA . GLN A 1 197 ? 20.004 -12.011 -11.300 1.00 87.25 197 GLN A CA 1
ATOM 1665 C C . GLN A 1 197 ? 19.771 -13.480 -10.932 1.00 87.25 197 GLN A C 1
ATOM 1667 O O . GLN A 1 197 ? 18.733 -14.034 -11.290 1.00 87.25 197 GLN A O 1
ATOM 1672 N N . GLU A 1 198 ? 20.690 -14.108 -10.199 1.00 88.00 198 GLU A N 1
ATOM 1673 C CA . GLU A 1 198 ? 20.493 -15.436 -9.625 1.00 88.00 198 GLU A CA 1
ATOM 1674 C C . GLU A 1 198 ? 19.331 -15.492 -8.617 1.00 88.00 198 GLU A C 1
ATOM 1676 O O . GLU A 1 198 ? 18.769 -16.564 -8.393 1.00 88.00 198 GLU A O 1
ATOM 1681 N N . TYR A 1 199 ? 18.922 -14.353 -8.044 1.00 91.38 199 TYR A N 1
ATOM 1682 C CA . TYR A 1 199 ? 17.756 -14.262 -7.167 1.00 91.38 199 TYR A CA 1
ATOM 1683 C C . TYR A 1 199 ? 16.505 -13.857 -7.953 1.00 91.38 199 TYR A C 1
ATOM 1685 O O . TYR A 1 199 ? 16.468 -12.804 -8.591 1.00 91.38 199 TYR A O 1
ATOM 1693 N N . GLU A 1 200 ? 15.426 -14.635 -7.821 1.00 92.00 200 GLU A N 1
ATOM 1694 C CA . GLU A 1 200 ? 14.160 -14.417 -8.543 1.00 92.00 200 GLU A CA 1
ATOM 1695 C C . GLU A 1 200 ? 13.615 -12.986 -8.380 1.00 92.00 200 GLU A C 1
ATOM 1697 O O . GLU A 1 200 ? 13.193 -12.355 -9.350 1.00 92.00 200 GLU A O 1
ATOM 1702 N N . ALA A 1 201 ? 13.687 -12.435 -7.164 1.00 93.12 201 ALA A N 1
ATOM 1703 C CA . ALA A 1 201 ? 13.247 -11.071 -6.885 1.00 93.12 201 ALA A CA 1
ATOM 1704 C C . ALA A 1 201 ? 14.050 -10.013 -7.648 1.00 93.12 201 ALA A C 1
ATOM 1706 O O . ALA A 1 201 ? 13.469 -9.063 -8.173 1.00 93.12 201 ALA A O 1
ATOM 1707 N N . GLN A 1 202 ? 15.368 -10.189 -7.737 1.00 94.44 202 GLN A N 1
ATOM 1708 C CA . GLN A 1 202 ? 16.236 -9.260 -8.455 1.00 94.44 202 GLN A CA 1
ATOM 1709 C C . GLN A 1 202 ? 16.073 -9.408 -9.961 1.00 94.44 202 GLN A C 1
ATOM 1711 O O . GLN A 1 202 ? 16.063 -8.405 -10.668 1.00 94.44 202 GLN A O 1
ATOM 1716 N N . ASN A 1 203 ? 15.837 -10.627 -10.449 1.00 94.25 203 ASN A N 1
ATOM 1717 C CA . ASN A 1 203 ? 15.481 -10.836 -11.844 1.00 94.25 203 ASN A CA 1
ATOM 1718 C C . ASN A 1 203 ? 14.180 -10.093 -12.209 1.00 94.25 203 ASN A C 1
ATOM 1720 O O . ASN A 1 203 ? 14.153 -9.350 -13.187 1.00 94.25 203 ASN A O 1
ATOM 1724 N N . LEU A 1 204 ? 13.126 -10.191 -11.389 1.00 95.19 204 LEU A N 1
ATOM 1725 C CA . LEU A 1 204 ? 11.875 -9.464 -11.638 1.00 95.19 204 LEU A CA 1
ATOM 1726 C C . LEU A 1 204 ? 12.057 -7.936 -11.576 1.00 95.19 204 LEU A C 1
ATOM 1728 O O . LEU A 1 204 ? 11.524 -7.209 -12.417 1.00 95.19 204 LEU A O 1
ATOM 1732 N N . LEU A 1 205 ? 12.814 -7.430 -10.598 1.00 96.00 205 LEU A N 1
ATOM 1733 C CA . LEU A 1 205 ? 13.131 -6.002 -10.502 1.00 96.00 205 LEU A CA 1
ATOM 1734 C C . LEU A 1 205 ? 13.942 -5.525 -11.714 1.00 96.00 205 LEU A C 1
ATOM 1736 O O . LEU A 1 205 ? 13.641 -4.471 -12.284 1.00 96.00 205 LEU A O 1
ATOM 1740 N N . TYR A 1 206 ? 14.908 -6.323 -12.168 1.00 95.12 206 TYR A N 1
ATOM 1741 C CA . TYR A 1 206 ? 15.659 -6.063 -13.389 1.00 95.12 206 TYR A CA 1
ATOM 1742 C C . TYR A 1 206 ? 14.734 -5.974 -14.606 1.00 95.12 206 TYR A C 1
ATOM 1744 O O . TYR A 1 206 ? 14.764 -4.965 -15.310 1.00 95.12 206 TYR A O 1
ATOM 1752 N N . GLU A 1 207 ? 13.863 -6.961 -14.822 1.00 94.44 207 GLU A N 1
ATOM 1753 C CA . GLU A 1 207 ? 12.897 -6.962 -15.926 1.00 94.44 207 GLU A CA 1
ATOM 1754 C C . GLU A 1 207 ? 12.024 -5.701 -15.926 1.00 94.44 207 GLU A C 1
ATOM 1756 O O . GLU A 1 207 ? 11.901 -5.039 -16.956 1.00 94.44 207 GLU A O 1
ATOM 1761 N N . LEU A 1 208 ? 11.488 -5.311 -14.764 1.00 95.19 208 LEU A N 1
ATOM 1762 C CA . LEU A 1 208 ? 10.699 -4.085 -14.616 1.00 95.19 208 LEU A CA 1
ATOM 1763 C C . LEU A 1 208 ? 11.488 -2.845 -15.051 1.00 95.19 208 LEU A C 1
ATOM 1765 O O . LEU A 1 208 ? 11.004 -2.043 -15.852 1.00 95.19 208 LEU A O 1
ATOM 1769 N N . THR A 1 209 ? 12.710 -2.678 -14.539 1.00 93.44 209 THR A N 1
ATOM 1770 C CA . THR A 1 209 ? 13.556 -1.532 -14.913 1.00 93.44 209 THR A CA 1
ATOM 1771 C C . THR A 1 209 ? 13.952 -1.549 -16.384 1.00 93.44 209 THR A C 1
ATOM 1773 O O . THR A 1 209 ? 14.030 -0.494 -17.023 1.00 93.44 209 THR A O 1
ATOM 1776 N N . HIS A 1 210 ? 14.147 -2.733 -16.959 1.00 90.94 210 HIS A N 1
ATOM 1777 C CA . HIS A 1 210 ? 14.482 -2.885 -18.362 1.00 90.94 210 HIS A CA 1
ATOM 1778 C C . HIS A 1 210 ? 13.294 -2.534 -19.268 1.00 90.94 210 HIS A C 1
ATOM 1780 O O . HIS A 1 210 ? 13.453 -1.780 -20.226 1.00 90.94 210 HIS A O 1
ATOM 1786 N N . GLU A 1 211 ? 12.082 -2.980 -18.937 1.00 91.88 211 GLU A N 1
ATOM 1787 C CA . GLU A 1 211 ? 10.866 -2.607 -19.668 1.00 91.88 211 GLU A CA 1
ATOM 1788 C C . GLU A 1 211 ? 10.598 -1.094 -19.597 1.00 91.88 211 GLU A C 1
ATOM 1790 O O . GLU A 1 211 ? 10.325 -0.464 -20.622 1.00 91.88 211 GLU A O 1
ATOM 1795 N N . ILE A 1 212 ? 10.762 -0.485 -18.416 1.00 91.50 212 ILE A N 1
ATOM 1796 C CA . ILE A 1 212 ? 10.650 0.971 -18.223 1.00 91.50 212 ILE A CA 1
ATOM 1797 C C . ILE A 1 212 ? 11.641 1.728 -19.121 1.00 91.50 212 ILE A C 1
ATOM 1799 O O . ILE A 1 212 ? 11.280 2.704 -19.781 1.00 91.50 212 ILE A O 1
ATOM 1803 N N . THR A 1 213 ? 12.903 1.295 -19.151 1.00 87.44 213 THR A N 1
ATOM 1804 C CA . THR A 1 213 ? 13.955 1.986 -19.915 1.00 87.44 213 THR A CA 1
ATOM 1805 C C . THR A 1 213 ? 13.817 1.779 -21.426 1.00 87.44 213 THR A C 1
ATOM 1807 O O . THR A 1 213 ? 14.039 2.731 -22.179 1.00 87.44 213 THR A O 1
ATOM 1810 N N . ARG A 1 214 ? 13.384 0.596 -21.889 1.00 83.81 214 ARG A N 1
ATOM 1811 C CA . ARG A 1 214 ? 13.096 0.333 -23.313 1.00 83.81 214 ARG A CA 1
ATOM 1812 C C . ARG A 1 214 ? 11.895 1.117 -23.829 1.00 83.81 214 ARG A C 1
ATOM 1814 O O . ARG A 1 214 ? 11.964 1.631 -24.944 1.00 83.81 214 ARG A O 1
ATOM 1821 N N . GLY A 1 215 ? 10.832 1.254 -23.033 1.00 76.62 215 GLY A N 1
ATOM 1822 C CA . GLY A 1 215 ? 9.649 2.035 -23.417 1.00 76.62 215 GLY A CA 1
ATOM 1823 C C . GLY A 1 215 ? 9.992 3.476 -23.815 1.00 76.62 215 GLY A C 1
ATOM 1824 O O . GLY A 1 215 ? 9.416 4.018 -24.755 1.00 76.62 215 GLY A O 1
ATOM 1825 N N . LEU A 1 216 ? 11.011 4.060 -23.176 1.00 70.44 216 LEU A N 1
ATOM 1826 C CA . LEU A 1 216 ? 11.513 5.394 -23.511 1.00 70.44 216 LEU A CA 1
ATOM 1827 C C . LEU A 1 216 ? 12.364 5.444 -24.778 1.00 70.44 216 LEU A C 1
ATOM 1829 O O . LEU A 1 216 ? 12.297 6.430 -25.507 1.00 70.44 216 LEU A O 1
ATOM 1833 N N . ALA A 1 217 ? 13.166 4.411 -25.043 1.00 64.94 217 ALA A N 1
ATOM 1834 C CA . ALA A 1 217 ? 14.006 4.355 -26.239 1.00 64.94 217 ALA A CA 1
ATOM 1835 C C . ALA A 1 217 ? 13.175 4.241 -27.530 1.00 64.94 217 ALA A C 1
ATOM 1837 O O . ALA A 1 217 ? 13.615 4.693 -28.583 1.00 64.94 217 ALA A O 1
ATOM 1838 N N . HIS A 1 218 ? 11.970 3.668 -27.440 1.00 64.25 218 HIS A N 1
ATOM 1839 C CA . HIS A 1 218 ? 11.082 3.435 -28.581 1.00 64.25 218 HIS A CA 1
ATOM 1840 C C . HIS A 1 218 ? 9.899 4.414 -28.680 1.00 64.25 218 HIS A C 1
ATOM 1842 O O . HIS A 1 218 ? 9.030 4.220 -29.525 1.00 64.25 218 HIS A O 1
ATOM 1848 N N . GLY A 1 219 ? 9.855 5.463 -27.849 1.00 56.03 219 GLY A N 1
ATOM 1849 C CA . GLY A 1 219 ? 8.868 6.543 -27.976 1.00 56.03 219 GLY A CA 1
ATOM 1850 C C . GLY A 1 219 ? 7.410 6.137 -27.736 1.00 56.03 219 GLY A C 1
ATOM 1851 O O . GLY A 1 219 ? 6.515 6.819 -28.224 1.00 56.03 219 GLY A O 1
ATOM 1852 N N . GLN A 1 220 ? 7.145 5.044 -27.012 1.00 50.19 220 GLN A N 1
ATOM 1853 C CA . GLN A 1 220 ? 5.769 4.650 -26.698 1.00 50.19 220 GLN A CA 1
ATOM 1854 C C . GLN A 1 220 ? 5.247 5.503 -25.533 1.00 50.19 220 GLN A C 1
ATOM 1856 O O . GLN A 1 220 ? 5.505 5.196 -24.368 1.00 50.19 220 GLN A O 1
ATOM 1861 N N . SER A 1 221 ? 4.559 6.600 -25.864 1.00 45.69 221 SER A N 1
ATOM 1862 C CA . SER A 1 221 ? 3.741 7.396 -24.936 1.00 45.69 221 SER A CA 1
ATOM 1863 C C . SER A 1 221 ? 2.297 6.915 -24.926 1.00 45.69 221 SER A C 1
ATOM 1865 O O . SER A 1 221 ? 1.724 6.863 -26.038 1.00 45.69 221 SER A O 1
#

Radius of gyration: 19.49 Å; chains: 1; bounding box: 49×35×57 Å

Secondary structure (DSSP, 8-state):
-EEE-TTGGGS-HHHHHHHHHHHHH---SEEEEESGGGT-TT---EEEEEE-S-------S-TTEEEEEE-TTGGGSHHHHHHTTSEEESSPPPP------HHHHHHHHHHHHHHHHH-SSS-HHHHHHHHHHHHHHHHS----HHHHHHHHHTSSSHHHHHHHHHHHHHHHHHHHS-HHHHHHHHHHHHHHHHTTTTSHHHHHHHHHHHHHHHHHHTT--

pLDDT: mean 89.7, std 7.86, range [45.69, 98.0]

Sequence (221 aa):
MIIYNPHNQILIQERIKQAEHILQQIPAKYCFITGSFLYKEKYKDIDIFIISRTKKEIKINNPKVNITILDFNDLHSIFYHSLSKSCIAKNILPQKPLKVTLADYWHVINEAIPTILNQKDKYHKDIRFLILYTQYFNTKEVLDSFQLTNKIASFKDYHSILAYIKKQVPKIISRHAKPSYTKRFFYTQAAYYKEYQEYEAQNLLYELTHEITRGLAHGQS